Protein AF-A0A1D2M861-F1 (afdb_monomer_lite)

Foldseek 3Di:
DDPVVVVVVVVVVVVVVLVVLVVLLVVLLVLLVVLLVLLVVLVVVVVVLVVVLVVLLVLLVVLLVLLVVVPPPVLSVVLVVLLVVLVVVVVVLVVVVVVLVVVCCVVCVVLVCCSVPVDDDPVRSSPDDPVVSVVSSVSSVVSNVSSVVSNVVSVVSVVVCVVSVVVSVVSSVVSSVSSNVSSVPCPPD

Structure (mmCIF, N/CA/C/O backbone):
data_AF-A0A1D2M861-F1
#
_entry.id   AF-A0A1D2M861-F1
#
loop_
_atom_site.group_PDB
_atom_site.id
_atom_site.type_symbol
_atom_site.label_atom_id
_atom_site.label_alt_id
_atom_site.label_comp_id
_atom_site.label_asym_id
_atom_site.label_entity_id
_atom_site.label_seq_id
_atom_site.pdbx_PDB_ins_code
_atom_site.Cartn_x
_atom_site.Cartn_y
_atom_site.Cartn_z
_atom_site.occupancy
_atom_site.B_iso_or_equiv
_atom_site.auth_seq_id
_atom_site.auth_comp_id
_atom_site.auth_asym_id
_atom_site.auth_atom_id
_atom_site.pdbx_PDB_model_num
ATOM 1 N N . MET A 1 1 ? 23.121 -1.897 -56.384 1.00 58.88 1 MET A N 1
ATOM 2 C CA . MET A 1 1 ? 22.798 -0.968 -55.279 1.00 58.88 1 MET A CA 1
ATOM 3 C C . MET A 1 1 ? 23.933 0.024 -55.153 1.00 58.88 1 MET A C 1
ATOM 5 O O . MET A 1 1 ? 25.079 -0.407 -55.183 1.00 58.88 1 MET A O 1
ATOM 9 N N . SER A 1 2 ? 23.638 1.325 -55.116 1.00 77.75 2 SER A N 1
ATOM 10 C CA . SER A 1 2 ? 24.676 2.348 -54.959 1.00 77.75 2 SER A CA 1
ATOM 11 C C . SER A 1 2 ? 25.024 2.532 -53.476 1.00 77.75 2 SER A C 1
ATOM 13 O O . SER A 1 2 ? 24.170 2.338 -52.612 1.00 77.75 2 SER A O 1
ATOM 15 N N . CYS A 1 3 ? 26.246 2.977 -53.161 1.00 75.06 3 CYS A N 1
ATOM 16 C CA . CYS A 1 3 ? 26.665 3.283 -51.784 1.00 75.06 3 CYS A CA 1
ATOM 17 C C . CYS A 1 3 ? 25.732 4.285 -51.068 1.00 75.06 3 CYS A C 1
ATOM 19 O O . CYS A 1 3 ? 25.687 4.327 -49.839 1.00 75.06 3 CYS A O 1
ATOM 21 N N . ARG A 1 4 ? 24.982 5.093 -51.832 1.00 75.19 4 ARG A N 1
ATOM 22 C CA . ARG A 1 4 ? 23.991 6.047 -51.322 1.00 75.19 4 ARG A CA 1
ATOM 23 C C . ARG A 1 4 ? 22.727 5.348 -50.819 1.00 75.19 4 ARG A C 1
ATOM 25 O O . ARG A 1 4 ? 22.226 5.717 -49.761 1.00 75.19 4 ARG A O 1
ATOM 32 N N . ASP A 1 5 ? 22.248 4.330 -51.530 1.00 79.31 5 ASP A N 1
ATOM 33 C CA . ASP A 1 5 ? 21.052 3.570 -51.143 1.00 79.31 5 ASP A CA 1
ATOM 34 C C . ASP A 1 5 ? 21.313 2.758 -49.866 1.00 79.31 5 ASP A C 1
ATO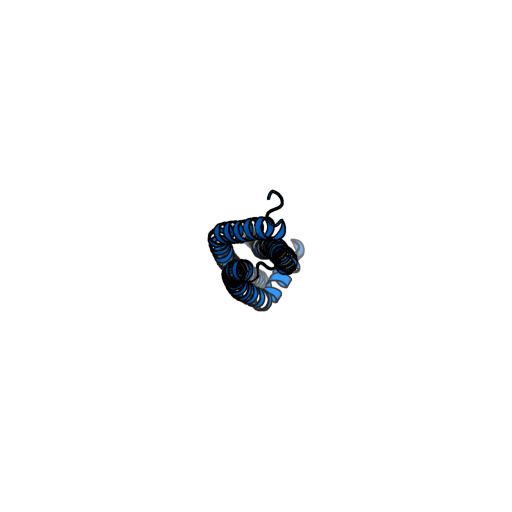M 36 O O . ASP A 1 5 ? 20.488 2.744 -48.950 1.00 79.31 5 ASP A O 1
ATOM 40 N N . ASP A 1 6 ? 22.514 2.184 -49.748 1.00 78.38 6 ASP A N 1
ATOM 41 C CA . ASP A 1 6 ? 22.953 1.459 -48.550 1.00 78.38 6 ASP A CA 1
ATOM 42 C C . ASP A 1 6 ? 23.092 2.381 -47.330 1.00 78.38 6 ASP A C 1
ATOM 44 O O . ASP A 1 6 ? 22.736 2.004 -46.209 1.00 78.38 6 ASP A O 1
ATOM 48 N N . ALA A 1 7 ? 23.578 3.610 -47.528 1.00 71.75 7 ALA A N 1
ATOM 49 C CA . ALA A 1 7 ? 23.683 4.604 -46.463 1.00 71.75 7 ALA A CA 1
ATOM 50 C C . ALA A 1 7 ? 22.300 5.050 -45.957 1.00 71.75 7 ALA A C 1
ATOM 52 O O . ALA A 1 7 ? 22.081 5.124 -44.745 1.00 71.75 7 ALA A O 1
ATOM 53 N N . VAL A 1 8 ? 21.348 5.282 -46.868 1.00 79.19 8 VAL A N 1
ATOM 54 C CA . VAL A 1 8 ? 19.961 5.643 -46.530 1.00 79.19 8 VAL A CA 1
ATOM 55 C C . VAL A 1 8 ? 19.249 4.493 -45.812 1.00 79.19 8 VAL A C 1
ATOM 57 O O . VAL A 1 8 ? 18.574 4.718 -44.806 1.00 79.19 8 VAL A O 1
ATOM 60 N N . ALA A 1 9 ? 19.434 3.250 -46.263 1.00 82.38 9 ALA A N 1
ATOM 61 C CA . ALA A 1 9 ? 18.853 2.078 -45.611 1.00 82.38 9 ALA A CA 1
ATOM 62 C C . ALA A 1 9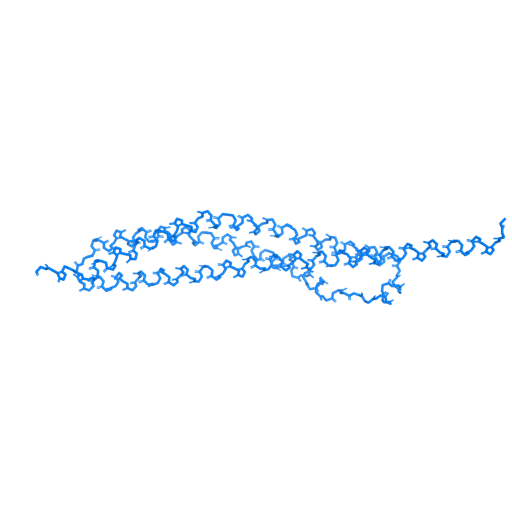 ? 19.369 1.899 -44.171 1.00 82.38 9 ALA A C 1
ATOM 64 O O . ALA A 1 9 ? 18.578 1.694 -43.246 1.00 82.38 9 ALA A O 1
ATOM 65 N N . ARG A 1 10 ? 20.684 2.049 -43.954 1.00 79.31 10 ARG A N 1
ATOM 66 C CA . ARG A 1 10 ? 21.296 1.980 -42.613 1.00 79.31 10 ARG A CA 1
ATOM 67 C C . ARG A 1 10 ? 20.820 3.106 -41.700 1.00 79.31 10 ARG A C 1
ATOM 69 O O . ARG A 1 10 ? 20.531 2.852 -40.532 1.00 79.31 10 ARG A O 1
ATOM 76 N N . TRP A 1 11 ? 20.705 4.326 -42.226 1.00 82.31 11 TRP A N 1
ATOM 77 C CA . TRP A 1 11 ? 20.160 5.464 -41.487 1.00 82.31 11 TRP A CA 1
ATOM 78 C C . TRP A 1 11 ? 18.726 5.194 -41.023 1.00 82.31 11 TRP A C 1
ATOM 80 O O . TRP A 1 11 ? 18.433 5.271 -39.832 1.00 82.31 11 TRP A O 1
ATOM 90 N N . ASN A 1 12 ? 17.857 4.773 -41.944 1.00 82.25 12 ASN A N 1
ATOM 91 C CA . ASN A 1 12 ? 16.457 4.475 -41.648 1.00 82.25 12 ASN A CA 1
ATOM 92 C C . ASN A 1 12 ? 16.295 3.326 -40.644 1.00 82.25 12 ASN A C 1
ATOM 94 O O . ASN A 1 12 ? 15.391 3.363 -39.811 1.00 82.25 12 ASN A O 1
ATOM 98 N N . SER A 1 13 ? 17.159 2.309 -40.705 1.00 86.81 13 SER A N 1
ATOM 99 C CA . SER A 1 13 ? 17.169 1.218 -39.724 1.00 86.81 13 SER A CA 1
ATOM 100 C C . SER A 1 13 ? 17.567 1.710 -38.330 1.00 86.81 13 SER A C 1
ATOM 102 O O . SER A 1 13 ? 16.956 1.311 -37.341 1.00 86.81 13 SER A O 1
ATOM 104 N N . ARG A 1 14 ? 18.574 2.586 -38.243 1.00 84.25 14 ARG A N 1
ATOM 105 C CA . ARG A 1 14 ? 19.041 3.155 -36.973 1.00 84.25 14 ARG A CA 1
ATOM 106 C C . ARG A 1 14 ? 18.000 4.082 -36.349 1.00 84.25 14 ARG A C 1
ATOM 108 O O . ARG A 1 14 ? 17.751 3.976 -35.154 1.00 84.25 14 ARG A O 1
ATOM 115 N N . GLU A 1 15 ? 17.382 4.955 -37.140 1.00 86.56 15 GLU A N 1
ATOM 116 C CA . GLU A 1 15 ? 16.304 5.843 -36.681 1.00 86.56 15 GLU A CA 1
ATOM 117 C C . GLU A 1 15 ? 15.119 5.049 -36.121 1.00 86.56 15 GLU A C 1
ATOM 119 O O . GLU A 1 15 ? 14.639 5.349 -35.030 1.00 86.56 15 GLU A O 1
ATOM 124 N N . ARG A 1 16 ? 14.696 3.975 -36.806 1.00 88.50 16 ARG A N 1
ATOM 125 C CA . ARG A 1 16 ? 13.639 3.087 -36.291 1.00 88.50 16 ARG A CA 1
ATOM 126 C C . ARG A 1 16 ? 14.012 2.464 -34.954 1.00 88.50 16 ARG A C 1
ATOM 128 O O . ARG A 1 16 ? 13.218 2.533 -34.025 1.00 88.50 16 ARG A O 1
ATOM 135 N N . GLN A 1 17 ? 15.230 1.935 -34.832 1.00 88.38 17 GLN A N 1
ATOM 136 C CA . GLN A 1 17 ? 15.696 1.363 -33.571 1.00 88.38 17 GLN A CA 1
ATOM 137 C C . GLN A 1 17 ? 15.662 2.393 -32.431 1.00 88.38 17 GLN A C 1
ATOM 139 O O . GLN A 1 17 ? 15.220 2.073 -31.331 1.00 88.38 17 GLN A O 1
ATOM 144 N N . VAL A 1 18 ? 16.095 3.632 -32.682 1.00 89.69 18 VAL A N 1
ATOM 145 C CA . VAL A 1 18 ? 16.042 4.706 -31.677 1.00 89.69 18 VAL A CA 1
ATOM 146 C C . VAL A 1 18 ? 14.598 5.007 -31.278 1.00 89.69 18 VAL A C 1
ATOM 148 O O . VAL A 1 18 ? 14.308 5.118 -30.091 1.00 89.69 18 VAL A O 1
ATOM 151 N N . ILE A 1 19 ? 13.685 5.105 -32.245 1.00 91.44 19 ILE A N 1
ATOM 152 C CA . ILE A 1 19 ? 12.260 5.340 -31.978 1.00 91.44 19 ILE A CA 1
ATOM 153 C C . ILE A 1 19 ? 11.666 4.210 -31.129 1.00 91.44 19 ILE A C 1
ATOM 155 O O . ILE A 1 19 ? 10.933 4.486 -30.180 1.00 91.44 19 ILE A O 1
ATOM 159 N N . ASP A 1 20 ? 11.985 2.956 -31.436 1.00 92.44 20 ASP A N 1
ATOM 160 C CA . ASP A 1 20 ? 11.461 1.804 -30.701 1.00 92.44 20 ASP A CA 1
ATOM 161 C C . ASP A 1 20 ? 12.032 1.724 -29.276 1.00 92.44 20 ASP A C 1
ATOM 163 O O . ASP A 1 20 ? 11.285 1.476 -28.329 1.00 92.44 20 ASP A O 1
ATOM 167 N N . GLU A 1 21 ? 13.320 2.036 -29.088 1.00 92.81 21 GLU A N 1
ATOM 168 C CA . GLU A 1 21 ? 13.931 2.173 -27.757 1.00 92.81 21 GLU A CA 1
ATOM 169 C C . GLU A 1 21 ? 13.230 3.261 -26.925 1.00 92.81 21 GLU A C 1
ATOM 171 O O . GLU A 1 21 ? 12.957 3.054 -25.744 1.00 92.81 21 GLU A O 1
ATOM 176 N N . ILE A 1 22 ? 12.901 4.403 -27.535 1.00 92.88 22 ILE A N 1
ATOM 177 C CA . ILE A 1 22 ? 12.203 5.515 -26.872 1.00 92.88 22 ILE A CA 1
ATOM 178 C C . ILE A 1 22 ? 10.781 5.126 -26.473 1.00 92.88 22 ILE A C 1
ATOM 180 O O . ILE A 1 22 ? 10.379 5.360 -25.333 1.00 92.88 22 ILE A O 1
ATOM 184 N N . LYS A 1 23 ? 10.030 4.492 -27.381 1.00 94.06 23 LYS A N 1
ATOM 185 C CA . LYS A 1 23 ? 8.681 3.993 -27.080 1.00 94.06 23 LYS A CA 1
ATOM 186 C C . LYS A 1 23 ? 8.698 3.029 -25.901 1.00 94.06 23 LYS A C 1
ATOM 188 O O . LYS A 1 23 ? 7.840 3.124 -25.030 1.00 94.06 23 LYS A O 1
ATOM 193 N N . LEU A 1 24 ? 9.680 2.129 -25.862 1.00 94.81 24 LEU A N 1
ATOM 194 C CA . LEU A 1 24 ? 9.822 1.181 -24.765 1.00 94.81 24 LEU A CA 1
ATOM 195 C C . LEU A 1 24 ? 10.146 1.888 -23.442 1.00 94.81 24 LEU A C 1
ATOM 197 O O . LEU A 1 24 ? 9.571 1.531 -22.420 1.00 94.81 24 LEU A O 1
ATOM 201 N N . ILE A 1 25 ? 11.016 2.906 -23.450 1.00 93.81 25 ILE A N 1
ATOM 202 C CA . ILE A 1 25 ? 11.319 3.709 -22.252 1.00 93.81 25 ILE A CA 1
ATOM 203 C C . ILE A 1 25 ? 10.041 4.323 -21.684 1.00 93.81 25 ILE A C 1
ATOM 205 O O . ILE A 1 25 ? 9.753 4.132 -20.505 1.00 93.81 25 ILE A O 1
ATOM 209 N N . TRP A 1 26 ? 9.256 5.003 -22.520 1.00 94.06 26 TRP A N 1
ATOM 210 C CA . TRP A 1 26 ? 8.015 5.631 -22.071 1.00 94.06 26 TRP A CA 1
ATOM 211 C C . TRP A 1 26 ? 6.963 4.617 -21.624 1.00 94.06 26 TRP A C 1
ATOM 213 O O . TRP A 1 26 ? 6.283 4.854 -20.630 1.00 94.06 26 TRP A O 1
ATOM 223 N N . ALA A 1 27 ? 6.838 3.476 -22.306 1.00 94.69 27 ALA A N 1
ATOM 224 C CA . ALA A 1 27 ? 5.924 2.418 -21.879 1.00 94.69 27 ALA A CA 1
ATOM 225 C C . ALA A 1 27 ? 6.274 1.910 -20.469 1.00 94.69 27 ALA A C 1
ATOM 227 O O . ALA A 1 27 ? 5.401 1.838 -19.606 1.00 94.69 27 ALA A O 1
ATOM 228 N N . MET A 1 28 ? 7.558 1.644 -20.214 1.00 94.62 28 MET A N 1
ATOM 229 C CA . MET A 1 28 ? 8.043 1.184 -18.910 1.00 94.62 28 MET A CA 1
ATOM 230 C C . MET A 1 28 ? 7.905 2.256 -17.819 1.00 94.62 28 MET A C 1
ATOM 232 O O . MET A 1 28 ? 7.622 1.937 -16.667 1.00 94.62 28 MET A O 1
ATOM 236 N N . GLU A 1 29 ? 8.097 3.531 -18.165 1.00 92.75 29 GLU A N 1
ATOM 237 C CA . GLU A 1 29 ? 7.862 4.663 -17.264 1.00 92.75 29 GLU A CA 1
ATOM 238 C C . GLU A 1 29 ? 6.391 4.753 -16.841 1.00 92.75 29 GLU A C 1
ATOM 240 O O . GLU A 1 29 ? 6.093 4.823 -15.646 1.00 92.75 29 GLU A O 1
ATOM 245 N N . ILE A 1 30 ? 5.474 4.701 -17.812 1.00 93.00 30 ILE A N 1
ATOM 246 C CA . ILE A 1 30 ? 4.027 4.721 -17.570 1.00 93.00 30 ILE A CA 1
ATOM 247 C C . ILE A 1 30 ? 3.618 3.531 -16.701 1.00 93.00 30 ILE A C 1
ATOM 249 O O . ILE A 1 30 ? 2.866 3.700 -15.740 1.00 93.00 30 ILE A O 1
ATOM 253 N N . GLU A 1 31 ? 4.127 2.337 -17.005 1.00 94.50 31 GLU A N 1
ATOM 254 C CA . GLU A 1 31 ? 3.850 1.133 -16.227 1.00 94.50 31 GLU A CA 1
ATOM 255 C C . GLU A 1 31 ? 4.344 1.269 -14.781 1.00 94.50 31 GLU A C 1
ATOM 257 O O . GLU A 1 31 ? 3.571 1.056 -13.845 1.00 94.50 31 GLU A O 1
ATOM 262 N N . ALA A 1 32 ? 5.588 1.715 -14.577 1.00 93.25 32 ALA A N 1
ATOM 263 C CA . ALA A 1 32 ? 6.143 1.937 -13.245 1.00 93.25 32 ALA A CA 1
ATOM 264 C C . ALA A 1 32 ? 5.304 2.934 -12.428 1.00 93.25 32 ALA A C 1
ATOM 266 O O . ALA A 1 32 ? 4.998 2.675 -11.263 1.00 93.25 32 ALA A O 1
ATOM 267 N N . LEU A 1 33 ? 4.901 4.058 -13.029 1.00 90.94 33 LEU A N 1
ATOM 268 C CA . LEU A 1 33 ? 4.060 5.057 -12.365 1.00 90.94 33 LEU A CA 1
ATOM 269 C C . LEU A 1 33 ? 2.664 4.515 -12.040 1.00 90.94 33 LEU A C 1
ATOM 271 O O . LEU A 1 33 ? 2.163 4.743 -10.939 1.00 90.94 33 LEU A O 1
ATOM 275 N N . SER A 1 34 ? 2.051 3.773 -12.963 1.00 92.38 34 SER A N 1
ATOM 276 C CA . SER A 1 34 ? 0.740 3.150 -12.761 1.00 92.38 34 SER A CA 1
ATOM 277 C C . SER A 1 34 ? 0.757 2.184 -11.572 1.00 92.38 34 SER A C 1
ATOM 279 O O . SER A 1 34 ? -0.077 2.290 -10.666 1.00 92.38 34 SER A O 1
ATOM 281 N N . ILE A 1 35 ? 1.758 1.298 -11.516 1.00 92.69 35 ILE A N 1
ATOM 282 C CA . ILE A 1 35 ? 1.910 0.347 -10.410 1.00 92.69 35 ILE A CA 1
ATOM 283 C C . ILE A 1 35 ? 2.169 1.099 -9.103 1.00 92.69 35 ILE A C 1
ATOM 285 O O . ILE A 1 35 ? 1.513 0.814 -8.103 1.00 92.69 35 ILE A O 1
ATOM 289 N N . LEU A 1 36 ? 3.059 2.099 -9.108 1.00 89.06 36 LEU A N 1
ATOM 290 C CA . LEU A 1 36 ? 3.359 2.901 -7.922 1.00 89.06 36 LEU A CA 1
ATOM 291 C C . LEU A 1 36 ? 2.104 3.571 -7.341 1.00 89.06 36 LEU A C 1
ATOM 293 O O . LEU A 1 36 ? 1.893 3.539 -6.130 1.00 89.06 36 LEU A O 1
ATOM 297 N N . VAL A 1 37 ? 1.246 4.146 -8.188 1.00 87.38 37 VAL A N 1
ATOM 298 C CA . VAL A 1 37 ? -0.027 4.736 -7.744 1.00 87.38 37 VAL A CA 1
ATOM 299 C C . VAL A 1 37 ? -0.925 3.683 -7.094 1.00 87.38 37 VAL A C 1
ATOM 301 O O . VAL A 1 37 ? -1.534 3.964 -6.059 1.00 87.38 37 VAL A O 1
ATOM 304 N N . GLY A 1 38 ? -0.998 2.477 -7.664 1.00 86.69 38 GLY A N 1
ATOM 305 C CA . GLY A 1 38 ? -1.734 1.357 -7.073 1.00 86.69 38 GLY A CA 1
ATOM 306 C C . GLY A 1 38 ? -1.198 0.980 -5.691 1.00 86.69 38 GLY A C 1
ATOM 307 O O . GLY A 1 38 ? -1.954 0.935 -4.723 1.00 86.69 38 GLY A O 1
ATOM 308 N N . VAL A 1 39 ? 0.121 0.817 -5.587 1.00 87.56 39 VAL A N 1
ATOM 309 C CA . VAL A 1 39 ? 0.828 0.482 -4.345 1.00 87.56 39 VAL A CA 1
ATOM 310 C C . VAL A 1 39 ? 0.585 1.515 -3.247 1.00 87.56 39 VAL A C 1
ATOM 312 O O . VAL A 1 39 ? 0.331 1.141 -2.109 1.00 87.56 39 VAL A O 1
ATOM 315 N N . LEU A 1 40 ? 0.628 2.811 -3.565 1.00 83.38 40 LEU A N 1
ATOM 316 C CA . LEU A 1 40 ? 0.426 3.881 -2.580 1.00 83.38 40 LEU A CA 1
ATOM 317 C C . LEU A 1 40 ? -1.045 4.064 -2.177 1.00 83.38 40 LEU A C 1
ATOM 319 O O . LEU A 1 40 ? -1.329 4.588 -1.097 1.00 83.38 40 LEU A O 1
ATOM 323 N N . ARG A 1 41 ? -1.994 3.639 -3.019 1.00 86.38 41 ARG A N 1
ATOM 324 C CA . ARG A 1 41 ? -3.427 3.739 -2.719 1.00 86.38 41 ARG A CA 1
ATOM 325 C C . ARG A 1 41 ? -3.836 2.790 -1.594 1.00 86.38 41 ARG A C 1
ATOM 327 O O . ARG A 1 41 ? -4.608 3.200 -0.732 1.00 86.38 41 ARG A O 1
ATOM 334 N N . THR A 1 42 ? -3.302 1.570 -1.571 1.00 86.12 42 THR A N 1
ATOM 335 C CA . THR A 1 42 ? -3.690 0.549 -0.585 1.00 86.12 42 THR A CA 1
ATOM 336 C C . THR A 1 42 ? -3.428 0.976 0.868 1.00 86.12 42 THR A C 1
ATOM 338 O O . THR A 1 42 ? -4.380 0.973 1.652 1.00 86.12 42 THR A O 1
ATOM 341 N N . PRO A 1 43 ? -2.222 1.449 1.249 1.00 82.06 43 PRO A N 1
ATOM 342 C CA . PRO A 1 43 ? -1.975 1.968 2.593 1.00 82.06 43 PRO A CA 1
ATOM 343 C C . PRO A 1 43 ? -2.878 3.124 2.988 1.00 82.06 43 PRO A C 1
ATOM 345 O O . PRO A 1 43 ? -3.301 3.200 4.140 1.00 82.06 43 PRO A O 1
ATOM 348 N N . LYS A 1 44 ? -3.209 4.010 2.043 1.00 84.19 44 LYS A N 1
ATOM 349 C CA . LYS A 1 44 ? -4.124 5.120 2.310 1.00 84.19 44 LYS A CA 1
ATOM 350 C C . LYS A 1 44 ? -5.528 4.615 2.653 1.00 84.19 44 LYS A C 1
ATOM 352 O O . LYS A 1 44 ? -6.114 5.099 3.616 1.00 84.19 44 LYS A O 1
ATOM 357 N N . THR A 1 45 ? -6.056 3.661 1.886 1.00 87.62 45 THR A N 1
ATOM 358 C CA . THR A 1 45 ? -7.374 3.069 2.154 1.00 87.62 45 THR A CA 1
ATOM 359 C C . THR A 1 45 ? -7.394 2.369 3.509 1.00 87.62 45 THR A C 1
ATOM 361 O O . THR A 1 45 ? -8.255 2.674 4.328 1.00 87.62 45 THR A O 1
ATOM 364 N N . MET A 1 46 ? -6.406 1.515 3.792 1.00 86.69 46 MET A N 1
ATOM 365 C CA . MET A 1 46 ? -6.341 0.796 5.070 1.00 86.69 46 MET A CA 1
ATOM 366 C C . MET A 1 46 ? -6.208 1.728 6.271 1.00 86.69 46 MET A C 1
ATOM 368 O O . MET A 1 46 ? -6.835 1.500 7.301 1.00 86.69 46 MET A O 1
ATOM 372 N N . LEU A 1 47 ? -5.431 2.809 6.148 1.00 84.88 47 LEU A N 1
ATOM 373 C CA . LEU A 1 47 ? -5.299 3.792 7.220 1.00 84.88 47 LEU A CA 1
ATOM 374 C C . LEU A 1 47 ? -6.654 4.403 7.601 1.00 84.88 47 LEU A C 1
ATOM 376 O O . LEU A 1 47 ? -6.930 4.559 8.789 1.00 84.88 47 LEU A O 1
ATOM 380 N N . ASN A 1 48 ? -7.503 4.719 6.619 1.00 87.88 48 ASN A N 1
ATOM 381 C CA . ASN A 1 48 ? -8.843 5.240 6.887 1.00 87.88 48 ASN A CA 1
ATOM 382 C C . ASN A 1 48 ? -9.702 4.216 7.638 1.00 87.88 48 ASN A C 1
ATOM 384 O O . ASN A 1 48 ? -10.336 4.559 8.631 1.00 87.88 48 ASN A O 1
ATOM 388 N N . GLU A 1 49 ? -9.665 2.951 7.225 1.00 89.75 49 GLU A N 1
ATOM 389 C CA . GLU A 1 49 ? -10.440 1.887 7.873 1.00 89.75 49 GLU A CA 1
ATOM 390 C C . GLU A 1 49 ? -9.964 1.613 9.308 1.00 89.75 49 GLU A C 1
ATOM 392 O O . GLU A 1 49 ? -10.776 1.395 10.208 1.00 89.75 49 GLU A O 1
ATOM 397 N N . PHE A 1 50 ? -8.656 1.697 9.568 1.00 87.88 50 PHE A N 1
ATOM 398 C CA . PHE A 1 50 ? -8.130 1.612 10.931 1.00 87.88 50 PHE A CA 1
ATOM 399 C C . PHE A 1 50 ? -8.566 2.787 11.805 1.00 87.88 50 PHE A C 1
ATOM 401 O O . PHE A 1 50 ? -8.809 2.600 12.999 1.00 87.88 50 PHE A O 1
ATOM 408 N N . LEU A 1 51 ? -8.655 3.994 11.238 1.00 87.69 51 LEU A N 1
ATOM 409 C CA . LEU A 1 51 ? -9.146 5.168 11.957 1.00 87.69 51 LEU A CA 1
ATOM 410 C C . LEU A 1 51 ? -10.630 5.023 12.309 1.00 87.69 51 LEU A C 1
ATOM 412 O O . LEU A 1 51 ? -10.996 5.293 13.452 1.00 87.69 51 LEU A O 1
ATOM 416 N N . GLU A 1 52 ? -11.457 4.541 11.380 1.00 89.69 52 GLU A N 1
ATOM 417 C CA . GLU A 1 52 ? -12.873 4.246 11.637 1.00 89.69 52 GLU A CA 1
ATOM 418 C C . GLU A 1 52 ? -13.034 3.211 12.754 1.00 89.69 52 GLU A C 1
ATOM 420 O O . GLU A 1 52 ? -13.788 3.418 13.706 1.00 89.69 52 GLU A O 1
ATOM 425 N N . LEU A 1 53 ? -12.279 2.112 12.697 1.00 89.00 53 LEU A N 1
ATOM 426 C CA . LEU A 1 53 ? -12.327 1.090 13.738 1.00 89.00 53 LEU A CA 1
ATOM 427 C C . LEU A 1 53 ? -11.861 1.633 15.096 1.00 89.00 53 LEU A C 1
ATOM 429 O O . LEU A 1 53 ? -12.477 1.347 16.121 1.00 89.00 53 LEU A O 1
ATOM 433 N N . LYS A 1 54 ? -10.807 2.456 15.113 1.00 89.00 54 LYS A N 1
ATOM 434 C CA . LYS A 1 54 ? -10.331 3.118 16.334 1.00 89.00 54 LYS A CA 1
ATOM 435 C C . LYS A 1 54 ? -11.417 3.997 16.958 1.00 89.00 54 LYS A C 1
ATOM 437 O O . LYS A 1 54 ? -11.544 4.008 18.178 1.00 89.00 54 LYS A O 1
ATOM 442 N N . GLN A 1 55 ? -12.203 4.706 16.148 1.00 91.19 55 GLN A N 1
ATOM 443 C CA . GLN A 1 55 ? -13.332 5.502 16.638 1.00 91.19 55 GLN A CA 1
ATOM 444 C C . GLN A 1 55 ? -14.423 4.623 17.258 1.00 91.19 55 GLN A C 1
ATOM 446 O O . GLN A 1 55 ? -14.923 4.956 18.329 1.00 91.19 55 GLN A O 1
ATOM 451 N N . LYS A 1 56 ? -14.758 3.483 16.636 1.00 91.44 56 LYS A N 1
ATOM 452 C CA . LYS A 1 56 ? -15.743 2.539 17.193 1.00 91.44 56 LYS A CA 1
ATOM 453 C C . LYS A 1 56 ? -15.290 1.960 18.536 1.00 91.44 56 LYS A C 1
ATOM 455 O O . LYS A 1 56 ? -16.083 1.920 19.468 1.00 91.44 56 LYS A O 1
ATOM 460 N N . VAL A 1 57 ? -14.021 1.558 18.648 1.00 89.38 57 VAL A N 1
ATOM 461 C CA . VAL A 1 57 ? -13.444 1.047 19.906 1.00 89.38 57 VAL A CA 1
ATOM 462 C C . VAL A 1 57 ? -13.476 2.123 20.993 1.00 89.38 57 VAL A C 1
ATOM 464 O O . VAL A 1 57 ? -13.970 1.861 22.082 1.00 89.38 57 VAL A O 1
ATOM 467 N N . ALA A 1 58 ? -13.057 3.353 20.680 1.00 89.75 58 ALA A N 1
ATOM 468 C CA . ALA A 1 58 ? -13.112 4.459 21.637 1.00 89.75 58 ALA A CA 1
ATOM 469 C C . ALA A 1 58 ? -14.547 4.762 22.106 1.00 89.75 58 ALA A C 1
ATOM 471 O O . ALA A 1 58 ? -14.764 5.133 23.256 1.00 89.75 58 ALA A O 1
ATOM 472 N N . PHE A 1 59 ? -15.542 4.587 21.232 1.00 92.12 59 PHE A N 1
ATOM 473 C CA . PHE A 1 59 ? -16.943 4.722 21.619 1.00 92.12 59 PHE A CA 1
ATOM 474 C C . PHE A 1 59 ? -17.397 3.606 22.572 1.00 92.12 59 PHE A C 1
ATOM 476 O O . PHE A 1 59 ? -18.125 3.888 23.522 1.00 92.12 59 PHE A O 1
ATOM 483 N N . CYS A 1 60 ? -16.940 2.363 22.377 1.00 91.00 60 CYS A N 1
ATOM 484 C CA . CYS A 1 60 ? -17.162 1.294 23.353 1.00 91.00 60 CYS A CA 1
ATOM 485 C C . CYS A 1 60 ? -16.552 1.643 24.718 1.00 91.00 60 CYS A C 1
ATOM 487 O O . CYS A 1 60 ? -17.231 1.479 25.725 1.00 91.00 60 CYS A O 1
ATOM 489 N N . ASP A 1 61 ? -15.337 2.196 24.764 1.00 89.56 61 ASP A N 1
ATOM 490 C CA . ASP A 1 61 ? -14.715 2.628 26.026 1.00 89.56 61 ASP A CA 1
ATOM 491 C C . ASP A 1 61 ? -15.560 3.699 26.740 1.00 89.56 61 ASP A C 1
ATOM 493 O O . ASP A 1 61 ? -15.721 3.670 27.962 1.00 89.56 61 ASP A O 1
ATOM 497 N N . CYS A 1 62 ? -16.159 4.631 25.984 1.00 90.06 62 CYS A N 1
ATOM 498 C CA . CYS A 1 62 ? -17.098 5.608 26.538 1.00 90.06 62 CYS A CA 1
ATOM 499 C C . CYS A 1 62 ? -18.348 4.942 27.132 1.00 90.06 62 CYS A C 1
ATOM 501 O O . CYS A 1 62 ? -18.752 5.305 28.236 1.00 90.06 62 CYS A O 1
ATOM 503 N N . LEU A 1 63 ? -18.945 3.971 26.433 1.00 89.62 63 LEU A N 1
ATOM 504 C CA . LEU A 1 63 ? -20.113 3.243 26.936 1.00 89.62 63 LEU A CA 1
ATOM 505 C C . LEU A 1 63 ? -19.782 2.408 28.176 1.00 89.62 63 LEU A C 1
ATOM 507 O O . LEU A 1 63 ? -20.559 2.411 29.125 1.00 89.62 63 LEU A O 1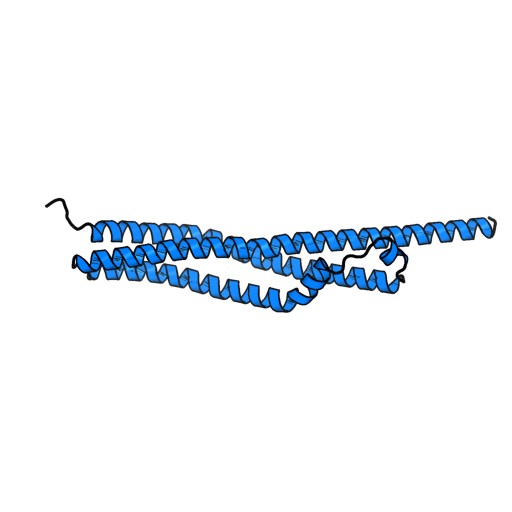
ATOM 511 N N . ALA A 1 64 ? -18.630 1.735 28.192 1.00 87.69 64 ALA A N 1
ATOM 512 C CA . ALA A 1 64 ? -18.159 0.972 29.345 1.00 87.69 64 ALA A CA 1
ATOM 513 C C . ALA A 1 64 ? -17.996 1.864 30.579 1.00 87.69 64 ALA A C 1
ATOM 515 O O . ALA A 1 64 ? -18.422 1.493 31.669 1.00 87.69 64 ALA A O 1
ATOM 516 N N . LYS A 1 65 ? -17.464 3.080 30.400 1.00 87.06 65 LYS A N 1
ATOM 517 C CA . LYS A 1 65 ? -17.371 4.063 31.481 1.00 87.06 65 LYS A CA 1
ATOM 518 C C . LYS A 1 65 ? -18.750 4.472 32.011 1.00 87.06 65 LYS A C 1
ATOM 520 O O . LYS A 1 65 ? -18.952 4.462 33.217 1.00 87.06 65 LYS A O 1
ATOM 525 N N . SER A 1 66 ? -19.702 4.777 31.127 1.00 84.75 66 SER A N 1
ATOM 526 C CA . SER A 1 66 ? -21.077 5.107 31.538 1.00 84.75 66 SER A CA 1
ATOM 527 C C . SER A 1 66 ? -21.804 3.939 32.210 1.00 84.75 66 SER A C 1
ATOM 529 O O . SER A 1 66 ? -22.619 4.159 33.097 1.00 84.75 66 SER A O 1
ATOM 531 N N . ALA A 1 67 ? -21.518 2.702 31.804 1.00 82.12 67 ALA A N 1
ATOM 532 C CA . ALA A 1 67 ? -22.062 1.501 32.427 1.00 82.12 67 ALA A CA 1
ATOM 533 C C . ALA A 1 67 ? -21.467 1.230 33.821 1.00 82.12 67 ALA A C 1
ATOM 535 O O . ALA A 1 67 ? -22.180 0.762 34.706 1.00 82.12 67 ALA A O 1
ATOM 536 N N . SER A 1 68 ? -20.182 1.536 34.028 1.00 83.75 68 SER A N 1
ATOM 537 C CA . SER A 1 68 ? -19.504 1.391 35.327 1.00 83.75 68 SER A CA 1
ATOM 538 C C . SER A 1 68 ? -20.129 2.320 36.372 1.00 83.75 68 SER A C 1
ATOM 540 O O . SER A 1 68 ? -20.430 1.892 37.485 1.00 83.75 68 SER A O 1
ATOM 542 N N . ASP A 1 69 ? -20.501 3.543 35.971 1.00 79.50 69 ASP A N 1
ATOM 543 C CA . ASP A 1 69 ? -21.262 4.472 36.822 1.00 79.50 69 ASP A CA 1
ATOM 544 C C . ASP A 1 69 ? -22.631 3.896 37.273 1.00 79.50 69 ASP A C 1
ATOM 546 O O . ASP A 1 69 ? -23.189 4.348 38.274 1.00 79.50 69 ASP A O 1
ATOM 550 N N . ALA A 1 70 ? -23.166 2.882 36.573 1.00 74.12 70 ALA A N 1
ATOM 551 C CA . ALA A 1 70 ? -24.412 2.180 36.900 1.00 74.12 70 ALA A CA 1
ATOM 552 C C . ALA A 1 70 ? -24.218 0.890 37.735 1.00 74.12 70 ALA A C 1
ATOM 554 O O . ALA A 1 70 ? -25.202 0.226 38.063 1.00 74.12 70 ALA A O 1
ATOM 555 N N . GLY A 1 71 ? -22.980 0.530 38.100 1.00 76.62 71 GLY A N 1
ATOM 556 C CA . GLY A 1 71 ? -22.678 -0.551 39.050 1.00 76.62 71 GLY A CA 1
ATOM 557 C C . GLY A 1 71 ? -22.677 -1.980 38.487 1.00 76.62 71 GLY A C 1
ATOM 558 O O . GLY A 1 71 ? -22.811 -2.927 39.260 1.00 76.62 71 GLY A O 1
ATOM 559 N N . LYS A 1 72 ? -22.525 -2.165 37.166 1.00 79.19 72 LYS A N 1
ATOM 560 C CA . LYS A 1 72 ? -22.523 -3.483 36.486 1.00 79.19 72 LYS A CA 1
ATOM 561 C C . LYS A 1 72 ? -21.115 -3.972 36.098 1.00 79.19 72 LYS A C 1
ATOM 563 O O . LYS A 1 72 ? -20.866 -4.363 34.959 1.00 79.19 72 LYS A O 1
ATOM 568 N N . GLU A 1 73 ? -20.177 -3.943 37.043 1.00 83.88 73 GLU A N 1
ATOM 569 C CA . GLU A 1 73 ? -18.738 -4.121 36.774 1.00 83.88 73 GLU A CA 1
ATOM 570 C C . GLU A 1 73 ? -18.353 -5.479 36.150 1.00 83.88 73 GLU A C 1
ATOM 572 O O . GLU A 1 73 ? -17.488 -5.525 35.275 1.00 83.88 73 GLU A O 1
ATOM 577 N N . GLU A 1 74 ? -18.989 -6.583 36.559 1.00 83.88 74 GLU A N 1
ATOM 578 C CA . GLU A 1 74 ? -18.673 -7.929 36.044 1.00 83.88 74 GLU A CA 1
ATOM 579 C C . GLU A 1 74 ? -19.063 -8.094 34.565 1.00 83.88 74 GLU A C 1
ATOM 581 O O . GLU A 1 74 ? -18.256 -8.556 33.755 1.00 83.88 74 GLU A O 1
ATOM 586 N N . GLU A 1 75 ? -20.262 -7.640 34.183 1.00 85.19 75 GLU A N 1
ATOM 587 C CA . GLU A 1 75 ? -20.743 -7.673 32.793 1.00 85.19 75 GLU A CA 1
ATOM 588 C C . GLU A 1 75 ? -19.848 -6.814 31.880 1.00 85.19 75 GLU A C 1
ATOM 590 O O . GLU A 1 75 ? -19.506 -7.203 30.759 1.00 85.19 75 GLU A O 1
ATOM 595 N N . ILE A 1 76 ? -19.393 -5.660 32.381 1.00 88.25 76 ILE A N 1
ATOM 596 C CA . ILE A 1 76 ? -18.482 -4.765 31.656 1.00 88.25 76 ILE A CA 1
ATOM 597 C C . ILE A 1 76 ? -17.121 -5.422 31.445 1.00 88.25 76 ILE A C 1
ATOM 599 O O . ILE A 1 76 ? -16.547 -5.284 30.360 1.00 88.25 76 ILE A O 1
ATOM 603 N N . GLN A 1 77 ? -16.591 -6.135 32.443 1.00 89.06 77 GLN A N 1
ATOM 604 C CA . GLN A 1 77 ? -15.307 -6.826 32.315 1.00 89.06 77 GLN A CA 1
ATOM 605 C C . GLN A 1 77 ? -15.346 -7.897 31.224 1.00 89.06 77 GLN A C 1
ATOM 607 O O . GLN A 1 77 ? -14.410 -7.981 30.425 1.00 89.06 77 GLN A O 1
ATOM 612 N N . GLU A 1 78 ? -16.434 -8.665 31.126 1.00 90.50 78 GLU A N 1
ATOM 613 C CA . GLU A 1 78 ? -16.585 -9.682 30.083 1.00 90.50 78 GLU A CA 1
ATOM 614 C C . GLU A 1 78 ? -16.641 -9.063 28.677 1.00 90.50 78 GLU A C 1
ATOM 616 O O . GLU A 1 78 ? -15.958 -9.525 27.753 1.00 90.50 78 GLU A O 1
ATOM 621 N N . VAL A 1 79 ? -17.420 -7.991 28.494 1.00 90.81 79 VAL A N 1
ATOM 622 C CA . VAL A 1 79 ? -17.492 -7.288 27.202 1.00 90.81 79 VAL A CA 1
ATOM 623 C C . VAL A 1 79 ? -16.148 -6.635 26.858 1.00 90.81 79 VAL A C 1
ATOM 625 O O . VAL A 1 79 ? -15.690 -6.716 25.716 1.00 90.81 79 VAL A O 1
ATOM 628 N N . SER A 1 80 ? -15.471 -6.049 27.846 1.00 88.75 80 SER A N 1
ATOM 629 C CA . SER A 1 80 ? -14.162 -5.409 27.670 1.00 88.75 80 SER A CA 1
ATOM 630 C C . SER A 1 80 ? -13.078 -6.417 27.287 1.00 88.75 80 SER A C 1
ATOM 632 O O . SER A 1 80 ? -12.257 -6.133 26.416 1.00 88.75 80 SER A O 1
ATOM 634 N N . ALA A 1 81 ? -13.093 -7.622 27.866 1.00 90.88 81 ALA A N 1
ATOM 635 C CA . ALA A 1 81 ? -12.165 -8.690 27.500 1.00 90.88 81 ALA A CA 1
ATOM 636 C C . ALA A 1 81 ? -12.346 -9.132 26.036 1.00 90.88 81 ALA A C 1
ATOM 638 O O . ALA A 1 81 ? -11.362 -9.279 25.306 1.00 90.88 81 ALA A O 1
ATOM 639 N N . ARG A 1 82 ? -13.599 -9.276 25.573 1.00 92.25 82 ARG A N 1
ATOM 640 C CA . ARG A 1 82 ? -13.906 -9.573 24.162 1.00 92.25 82 ARG A CA 1
ATOM 641 C C . ARG A 1 82 ? -13.461 -8.448 23.229 1.00 92.25 82 ARG A C 1
ATOM 643 O O . ARG A 1 82 ? -12.869 -8.718 22.185 1.00 92.25 82 ARG A O 1
ATOM 650 N N . LEU A 1 83 ? -13.695 -7.192 23.610 1.00 90.50 83 LEU A N 1
ATOM 651 C CA . LEU A 1 83 ? -13.234 -6.034 22.844 1.00 90.50 83 LEU A CA 1
ATOM 652 C C . LEU A 1 83 ? -11.700 -6.003 22.746 1.00 90.50 83 LEU A C 1
ATOM 654 O O . LEU A 1 83 ? -11.159 -5.741 21.670 1.00 90.50 83 LEU A O 1
ATOM 658 N N . GLN A 1 84 ? -10.999 -6.335 23.831 1.00 90.25 84 GLN A N 1
ATOM 659 C CA . GLN A 1 84 ? -9.540 -6.363 23.869 1.00 90.25 84 GLN A CA 1
ATOM 660 C C . GLN A 1 84 ? -8.948 -7.429 22.934 1.00 90.25 84 GLN A C 1
ATOM 662 O O . GLN A 1 84 ? -7.968 -7.145 22.244 1.00 90.25 84 GLN A O 1
ATOM 667 N N . ASP A 1 85 ? -9.546 -8.622 22.843 1.00 90.94 85 ASP A N 1
ATOM 668 C CA . ASP A 1 85 ? -9.120 -9.658 21.883 1.00 90.94 85 ASP A CA 1
ATOM 669 C C . ASP A 1 85 ? -9.200 -9.154 20.430 1.00 90.94 85 ASP A C 1
ATOM 671 O O . ASP A 1 85 ? -8.272 -9.323 19.632 1.00 90.94 85 ASP A O 1
ATOM 675 N N . VAL A 1 86 ? -10.280 -8.446 20.096 1.00 88.00 86 VAL A N 1
ATOM 676 C CA . VAL A 1 86 ? -10.475 -7.841 18.772 1.00 88.00 86 VAL A CA 1
ATOM 677 C C . VAL A 1 86 ? -9.438 -6.747 18.495 1.00 88.00 86 VAL A C 1
ATOM 679 O O . VAL A 1 86 ? -8.860 -6.695 17.403 1.00 88.00 86 VAL A O 1
ATOM 682 N N . VAL A 1 87 ? -9.161 -5.891 19.484 1.00 87.88 87 VAL A N 1
ATOM 683 C CA . VAL A 1 87 ? -8.144 -4.831 19.385 1.00 87.88 87 VAL A CA 1
ATOM 684 C C . VAL A 1 87 ? -6.755 -5.422 19.155 1.00 87.88 87 VAL A C 1
ATOM 686 O O . VAL A 1 87 ? -6.051 -4.958 18.255 1.00 87.88 87 VAL A O 1
ATOM 689 N N . LEU A 1 88 ? -6.392 -6.478 19.888 1.00 90.88 88 LEU A N 1
ATOM 690 C CA . LEU A 1 88 ? -5.103 -7.159 19.750 1.00 90.88 88 LEU A CA 1
ATOM 691 C C . LEU A 1 88 ? -4.917 -7.751 18.350 1.00 90.88 88 LEU A C 1
ATOM 693 O O . LEU A 1 88 ? -3.872 -7.541 17.731 1.00 90.88 88 LEU A O 1
ATOM 697 N N . LYS A 1 89 ? -5.935 -8.432 17.807 1.00 88.88 89 LYS A N 1
ATOM 698 C CA . LYS A 1 89 ? -5.893 -8.978 16.437 1.00 88.88 89 LYS A CA 1
ATOM 699 C C . LYS A 1 89 ? -5.633 -7.886 15.400 1.00 88.88 89 LYS A C 1
ATOM 701 O O . LYS A 1 89 ? -4.778 -8.045 14.527 1.00 88.88 89 LYS A O 1
ATOM 706 N N . LYS A 1 90 ? -6.324 -6.751 15.528 1.00 89.69 90 LYS A N 1
ATOM 707 C CA . LYS A 1 90 ? -6.119 -5.577 14.672 1.00 89.69 90 LYS A CA 1
ATOM 708 C C . LYS A 1 90 ? -4.715 -4.980 14.849 1.00 89.69 90 LYS A C 1
ATOM 710 O O . LYS A 1 90 ? -4.069 -4.659 13.855 1.00 89.69 90 LYS A O 1
ATOM 715 N N . ASP A 1 91 ? -4.213 -4.840 16.073 1.00 90.19 91 ASP A N 1
ATOM 716 C CA . ASP A 1 91 ? -2.888 -4.253 16.324 1.00 90.19 91 ASP A CA 1
ATOM 717 C C . ASP A 1 91 ? -1.753 -5.112 15.748 1.00 90.19 91 ASP A C 1
ATOM 719 O O . ASP A 1 91 ? -0.833 -4.577 15.123 1.00 90.19 91 ASP A O 1
ATOM 723 N N . VAL A 1 92 ? -1.846 -6.442 15.862 1.00 92.38 92 VAL A N 1
ATOM 724 C CA . VAL A 1 92 ? -0.892 -7.373 15.233 1.00 92.38 92 VAL A CA 1
ATOM 725 C C . VAL A 1 92 ? -0.857 -7.182 13.715 1.00 92.38 92 VAL A C 1
ATOM 727 O O . VAL A 1 92 ? 0.226 -7.106 13.123 1.00 92.38 92 VAL A O 1
ATOM 730 N N . PHE A 1 93 ? -2.027 -7.053 13.084 1.00 92.06 93 PHE A N 1
ATOM 731 C CA . PHE A 1 93 ? -2.124 -6.770 11.654 1.00 92.06 93 PHE A CA 1
ATOM 732 C C . PHE A 1 93 ? -1.463 -5.431 11.293 1.00 92.06 93 PHE A C 1
ATOM 734 O O . PHE A 1 93 ? -0.607 -5.379 10.408 1.00 92.06 93 PHE A O 1
ATOM 741 N N . ILE A 1 94 ? -1.783 -4.355 12.023 1.00 90.50 94 ILE A N 1
ATOM 742 C CA . ILE A 1 94 ? -1.223 -3.013 11.796 1.00 90.50 94 ILE A CA 1
ATOM 743 C C . ILE A 1 94 ? 0.305 -3.015 11.923 1.00 90.50 94 ILE A C 1
ATOM 745 O O . ILE A 1 94 ? 0.992 -2.383 11.116 1.00 90.50 94 ILE A O 1
ATOM 749 N N . ILE A 1 95 ? 0.873 -3.728 12.897 1.00 92.00 95 ILE A N 1
ATOM 750 C CA . ILE A 1 95 ? 2.330 -3.819 13.072 1.00 92.00 95 ILE A CA 1
ATOM 751 C C . ILE A 1 95 ? 2.984 -4.481 11.852 1.00 92.00 95 ILE A C 1
ATOM 753 O O . ILE A 1 95 ? 3.965 -3.955 11.314 1.00 92.00 95 ILE A O 1
ATOM 757 N N . ARG A 1 96 ? 2.433 -5.601 11.370 1.00 93.81 96 ARG A N 1
ATOM 758 C CA . ARG A 1 96 ? 2.931 -6.287 10.164 1.00 93.81 96 ARG A CA 1
ATOM 759 C C . ARG A 1 96 ? 2.813 -5.394 8.931 1.00 93.81 96 ARG A C 1
ATOM 761 O O . ARG A 1 96 ? 3.790 -5.227 8.198 1.00 93.81 96 ARG A O 1
ATOM 768 N N . PHE A 1 97 ? 1.656 -4.762 8.758 1.00 91.19 97 PHE A N 1
ATOM 769 C CA . PHE A 1 97 ? 1.376 -3.849 7.657 1.00 91.19 97 PHE A CA 1
ATOM 770 C C . PHE A 1 97 ? 2.349 -2.661 7.626 1.00 91.19 97 PHE A C 1
ATOM 772 O O . PHE A 1 97 ? 2.994 -2.381 6.615 1.00 91.19 97 PHE A O 1
ATOM 779 N N . THR A 1 98 ? 2.506 -1.970 8.756 1.00 89.38 98 THR A N 1
ATOM 780 C CA . THR A 1 98 ? 3.383 -0.794 8.866 1.00 89.38 98 THR A CA 1
ATOM 781 C C . THR A 1 98 ? 4.857 -1.153 8.708 1.00 89.38 98 THR A C 1
ATOM 783 O O . THR A 1 98 ? 5.622 -0.356 8.164 1.00 89.38 98 THR A O 1
ATOM 786 N N . THR A 1 99 ? 5.266 -2.355 9.122 1.00 91.25 99 THR A N 1
ATOM 787 C CA . THR A 1 99 ? 6.622 -2.871 8.890 1.00 91.25 99 THR A CA 1
ATOM 788 C C . THR A 1 99 ? 6.882 -3.082 7.399 1.00 91.25 99 THR A C 1
ATOM 790 O O . THR A 1 99 ? 7.896 -2.606 6.883 1.00 91.25 99 THR A O 1
ATOM 793 N N . ALA A 1 100 ? 5.950 -3.720 6.686 1.00 89.31 100 ALA A N 1
ATOM 794 C CA . ALA A 1 100 ? 6.043 -3.890 5.237 1.00 89.31 100 ALA A CA 1
ATOM 795 C C . ALA A 1 100 ? 6.065 -2.539 4.501 1.00 89.31 100 ALA A C 1
ATOM 797 O O . ALA A 1 100 ? 6.884 -2.333 3.605 1.00 89.31 100 ALA A O 1
ATOM 798 N N . TYR A 1 101 ? 5.242 -1.582 4.939 1.00 87.94 101 TYR A N 1
ATOM 799 C CA . TYR A 1 101 ? 5.244 -0.222 4.403 1.00 87.94 101 TYR A CA 1
ATOM 800 C C . TYR A 1 101 ? 6.570 0.505 4.609 1.00 87.94 101 TYR A C 1
ATOM 802 O O . TYR A 1 101 ? 7.110 1.055 3.655 1.00 87.94 101 TYR A O 1
ATOM 810 N N . LYS A 1 102 ? 7.142 0.471 5.817 1.00 88.25 102 LYS A N 1
ATOM 811 C CA . LYS A 1 102 ? 8.452 1.086 6.089 1.00 88.25 102 LYS A CA 1
ATOM 812 C C . LYS A 1 102 ? 9.556 0.480 5.231 1.00 88.25 102 LYS A C 1
ATOM 814 O O . LYS A 1 102 ? 10.416 1.211 4.745 1.00 88.25 102 LYS A O 1
ATOM 819 N N . ARG A 1 103 ? 9.522 -0.840 5.022 1.00 86.44 103 ARG A N 1
ATOM 820 C CA . ARG A 1 103 ? 10.470 -1.522 4.140 1.00 86.44 103 ARG A CA 1
ATOM 821 C C . ARG A 1 103 ? 10.345 -1.007 2.709 1.00 86.44 103 ARG A C 1
ATOM 823 O O . ARG A 1 103 ? 11.347 -0.548 2.161 1.00 86.44 103 ARG A O 1
ATOM 830 N N . LEU A 1 104 ? 9.132 -0.997 2.148 1.00 83.75 104 LEU A N 1
ATOM 831 C CA . 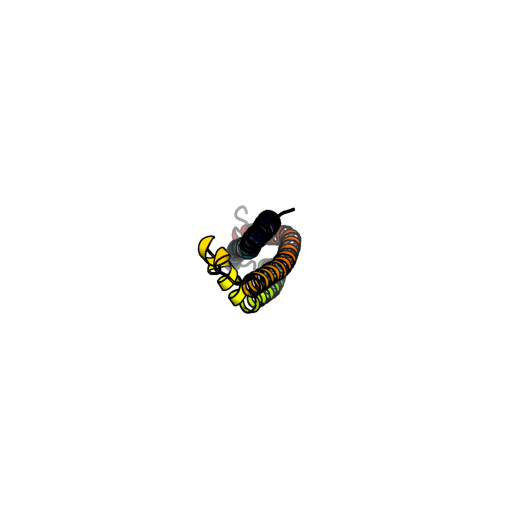LEU A 1 104 ? 8.905 -0.464 0.805 1.00 83.75 104 LEU A CA 1
ATOM 832 C C . LEU A 1 104 ? 9.292 1.017 0.705 1.00 83.75 104 LEU A C 1
ATOM 834 O O . LEU A 1 104 ? 9.884 1.410 -0.292 1.00 83.75 104 LEU A O 1
ATOM 838 N N . ASP A 1 105 ? 8.989 1.842 1.705 1.00 84.38 105 ASP A N 1
ATOM 839 C CA . ASP A 1 105 ? 9.378 3.254 1.697 1.00 84.38 105 ASP A CA 1
ATOM 840 C C . ASP A 1 105 ? 10.908 3.394 1.665 1.00 84.38 105 ASP A C 1
ATOM 842 O O . ASP A 1 105 ? 11.453 4.095 0.817 1.00 84.38 105 ASP A O 1
ATOM 846 N N . SER A 1 106 ? 11.631 2.646 2.504 1.00 86.56 106 SER A N 1
ATOM 847 C CA . SER A 1 106 ? 13.097 2.704 2.551 1.00 86.56 106 SER A CA 1
ATOM 848 C C . SER A 1 106 ? 13.777 2.201 1.269 1.00 86.56 106 SER A C 1
ATOM 850 O O . SER A 1 106 ? 14.664 2.872 0.739 1.00 86.56 106 SER A O 1
ATOM 852 N N . GLU A 1 107 ? 13.345 1.053 0.739 1.00 83.81 107 GLU A N 1
ATOM 853 C CA . GLU A 1 107 ? 13.928 0.429 -0.455 1.00 83.81 107 GLU A CA 1
ATOM 854 C C . GLU A 1 107 ? 13.432 1.109 -1.742 1.00 83.81 107 GLU A C 1
ATOM 856 O O . GLU A 1 107 ? 14.162 1.217 -2.727 1.00 83.81 107 GLU A O 1
ATOM 861 N N . GLY A 1 108 ? 12.192 1.598 -1.734 1.00 83.06 108 GLY A N 1
ATOM 862 C CA . GLY A 1 108 ? 11.483 2.137 -2.888 1.00 83.06 108 GLY A CA 1
ATOM 863 C C . GLY A 1 108 ? 11.656 3.638 -3.094 1.00 83.06 108 GLY A C 1
ATOM 864 O O . GLY A 1 108 ? 11.573 4.084 -4.234 1.00 83.06 108 GLY A O 1
ATOM 865 N N . LYS A 1 109 ? 11.946 4.441 -2.064 1.00 86.75 109 LYS A N 1
ATOM 866 C CA . LYS A 1 109 ? 12.044 5.912 -2.180 1.00 86.75 109 LYS A CA 1
ATOM 867 C C . LYS A 1 109 ? 13.018 6.419 -3.257 1.00 86.75 109 LYS A C 1
ATOM 869 O O . LYS A 1 109 ? 12.647 7.355 -3.980 1.00 86.75 109 LYS A O 1
ATOM 874 N N . PRO A 1 110 ? 14.217 5.831 -3.451 1.00 87.75 110 PRO A N 1
ATOM 875 C CA . PRO A 1 110 ? 15.080 6.203 -4.574 1.00 87.75 110 PRO A CA 1
ATOM 876 C C . PRO A 1 110 ? 14.406 5.957 -5.931 1.00 87.75 110 PRO A C 1
ATOM 878 O O . PRO A 1 110 ? 14.472 6.799 -6.826 1.00 87.75 110 PRO A O 1
ATOM 881 N N . TRP A 1 111 ? 13.697 4.835 -6.064 1.00 87.12 111 TRP A N 1
ATOM 882 C CA . TRP A 1 111 ? 13.016 4.422 -7.291 1.00 87.12 111 TRP A CA 1
ATOM 883 C C . TRP A 1 111 ? 11.725 5.190 -7.545 1.00 87.12 111 TR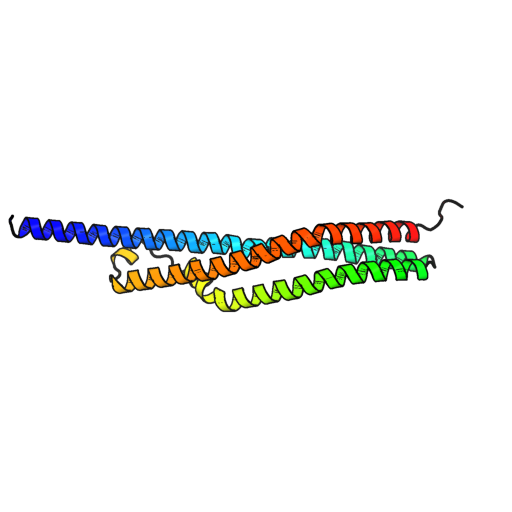P A C 1
ATOM 885 O O . TRP A 1 111 ? 11.419 5.485 -8.692 1.00 87.12 111 TRP A O 1
ATOM 895 N N . GLN A 1 112 ? 11.005 5.586 -6.497 1.00 86.75 112 GLN A N 1
ATOM 896 C CA . GLN A 1 112 ? 9.871 6.505 -6.584 1.00 86.75 112 GLN A CA 1
ATOM 897 C C . GLN A 1 112 ? 10.332 7.876 -7.066 1.00 86.75 112 GLN A C 1
ATOM 899 O O . GLN A 1 112 ? 9.747 8.449 -7.980 1.00 86.75 112 GLN A O 1
ATOM 904 N N . THR A 1 113 ? 11.424 8.386 -6.489 1.00 88.75 113 THR A N 1
ATOM 905 C CA . THR A 1 113 ? 12.017 9.658 -6.915 1.00 88.75 113 THR A CA 1
ATOM 906 C C . THR A 1 113 ? 12.444 9.585 -8.376 1.00 88.75 113 THR A C 1
ATOM 908 O O . THR A 1 113 ? 12.161 10.505 -9.140 1.00 88.75 113 THR A O 1
ATOM 911 N N . PHE A 1 114 ? 13.079 8.482 -8.778 1.00 89.94 114 PHE A N 1
ATOM 912 C CA . PHE A 1 114 ? 13.443 8.244 -10.168 1.00 89.94 114 PHE A CA 1
ATOM 913 C C . PHE A 1 114 ? 12.213 8.143 -11.082 1.00 89.94 114 PHE A C 1
ATOM 915 O O . PHE A 1 114 ? 12.188 8.818 -12.099 1.00 89.94 114 PHE A O 1
ATOM 922 N N . ALA A 1 115 ? 11.175 7.383 -10.731 1.00 86.06 115 ALA A N 1
ATOM 923 C CA . ALA A 1 115 ? 9.979 7.255 -11.564 1.00 86.06 115 ALA A CA 1
ATOM 924 C C . ALA A 1 115 ? 9.228 8.591 -11.714 1.00 86.06 115 ALA A C 1
ATOM 926 O O . ALA A 1 115 ? 8.779 8.917 -12.804 1.00 86.06 115 ALA A O 1
ATOM 927 N N . MET A 1 116 ? 9.141 9.398 -10.648 1.00 83.31 116 MET A N 1
ATOM 928 C CA . MET A 1 116 ? 8.423 10.681 -10.667 1.00 83.31 116 MET A CA 1
ATOM 929 C C . MET A 1 116 ? 9.206 11.832 -11.312 1.00 83.31 116 MET A C 1
ATOM 931 O O . MET A 1 116 ? 8.599 12.753 -11.849 1.00 83.31 116 MET A O 1
ATOM 935 N N . LYS A 1 117 ? 10.542 11.837 -11.211 1.00 83.00 117 LYS A N 1
ATOM 936 C CA . LYS A 1 117 ? 11.394 12.952 -11.680 1.00 83.00 117 LYS A CA 1
ATOM 937 C C . LYS A 1 117 ? 12.308 12.587 -12.846 1.00 83.00 117 LYS A C 1
ATOM 939 O O . LYS A 1 117 ? 12.992 13.453 -13.378 1.00 83.00 117 LYS A O 1
ATOM 944 N N . GLY A 1 118 ? 12.377 11.310 -13.202 1.00 75.06 118 GLY A N 1
ATOM 945 C CA . GLY A 1 118 ? 13.279 10.778 -14.219 1.00 75.06 118 GLY A CA 1
ATOM 946 C C . GLY A 1 118 ? 12.761 10.909 -15.644 1.00 75.06 118 GLY A C 1
ATOM 947 O O . GLY A 1 118 ? 13.487 10.509 -16.551 1.00 75.06 118 GLY A O 1
ATOM 948 N N . SER A 1 119 ? 11.560 11.467 -15.833 1.00 83.62 119 SER A N 1
ATOM 949 C CA . SER A 1 119 ? 10.955 11.646 -17.151 1.00 83.62 119 SER A CA 1
ATOM 950 C C . SER A 1 119 ? 11.868 12.440 -18.075 1.00 83.62 119 SER A C 1
ATOM 952 O O . SER A 1 119 ? 12.453 13.454 -17.681 1.00 83.62 119 SER A O 1
ATOM 954 N N . LYS A 1 120 ? 12.006 11.950 -19.305 1.00 88.12 120 LYS A N 1
ATOM 955 C CA . LYS A 1 120 ? 12.848 12.546 -20.339 1.00 88.12 120 LYS A CA 1
ATOM 956 C C . LYS A 1 120 ? 12.005 12.943 -21.535 1.00 88.12 120 LYS A C 1
ATOM 958 O O . LYS A 1 120 ? 11.197 12.157 -22.034 1.00 88.12 120 LYS A O 1
ATOM 963 N N . SER A 1 121 ? 12.238 14.160 -22.012 1.00 90.38 121 SER A N 1
ATOM 964 C CA . SER A 1 121 ? 11.672 14.640 -23.267 1.00 90.38 121 SER A CA 1
ATOM 965 C C . SER A 1 121 ? 12.191 13.823 -24.454 1.00 90.38 121 SER A C 1
ATOM 967 O O . SER A 1 121 ? 13.238 13.172 -24.391 1.00 90.38 121 SER A O 1
ATOM 969 N N . LEU A 1 122 ? 11.460 13.872 -25.569 1.00 89.88 122 LEU A N 1
ATOM 970 C CA . LEU A 1 122 ? 11.853 13.187 -26.800 1.00 89.88 122 LEU A CA 1
ATOM 971 C C . LEU A 1 122 ? 13.252 13.613 -27.274 1.00 89.88 122 LEU A C 1
ATOM 973 O O . LEU A 1 122 ? 14.041 12.763 -27.686 1.00 89.88 122 LEU A O 1
ATOM 977 N N . ASP A 1 123 ? 13.560 14.908 -27.192 1.00 92.00 123 ASP A N 1
ATOM 978 C CA . ASP A 1 123 ? 14.840 15.461 -27.638 1.00 92.00 123 ASP A CA 1
ATOM 979 C C . ASP A 1 123 ? 15.998 15.000 -26.748 1.00 92.00 123 ASP A C 1
ATOM 981 O O . ASP A 1 123 ? 17.047 14.604 -27.261 1.00 92.00 123 ASP A O 1
ATOM 985 N N . GLU A 1 124 ? 15.790 14.941 -25.428 1.00 93.25 124 GLU A N 1
ATOM 986 C CA . GLU A 1 124 ? 16.764 14.346 -24.508 1.00 93.25 124 GLU A CA 1
ATOM 987 C C . GLU A 1 124 ? 17.027 12.878 -24.860 1.00 93.25 124 GLU A C 1
ATOM 989 O O . GLU A 1 124 ? 18.180 12.468 -24.986 1.00 93.25 124 GLU A O 1
ATOM 994 N N . LEU A 1 125 ? 15.974 12.083 -25.075 1.00 93.12 125 LEU A N 1
ATOM 995 C CA . LEU A 1 125 ? 16.114 10.655 -25.365 1.00 93.12 125 LEU A CA 1
ATOM 996 C C . LEU A 1 125 ? 16.767 10.374 -26.726 1.00 93.12 125 LEU A C 1
ATOM 998 O O . LEU A 1 125 ? 17.550 9.424 -26.853 1.00 93.12 125 LEU A O 1
ATOM 1002 N N . LYS A 1 126 ? 16.479 11.192 -27.745 1.00 89.88 126 LYS A N 1
ATOM 1003 C CA . LYS A 1 126 ? 17.159 11.130 -29.048 1.00 89.88 126 LYS A CA 1
ATOM 1004 C C . LYS A 1 126 ? 18.632 11.515 -28.932 1.00 89.88 126 LYS A C 1
ATOM 1006 O O . LYS A 1 126 ? 19.472 10.873 -29.562 1.00 89.88 126 LYS A O 1
ATOM 1011 N N . GLY A 1 127 ? 18.940 12.514 -28.103 1.00 90.69 127 GLY A N 1
ATOM 1012 C CA . GLY A 1 127 ? 20.302 12.974 -27.831 1.00 90.69 127 GLY A CA 1
ATOM 1013 C C . GLY A 1 127 ? 21.157 11.982 -27.035 1.00 90.69 127 GLY A C 1
ATOM 1014 O O . GLY A 1 127 ? 22.384 12.036 -27.111 1.00 90.69 127 GLY A O 1
ATOM 1015 N N . MET A 1 128 ? 20.538 11.046 -26.309 1.00 94.00 128 MET A N 1
ATOM 1016 C CA . MET A 1 128 ? 21.256 10.026 -25.543 1.00 94.00 128 MET A CA 1
ATOM 1017 C C . MET A 1 128 ? 22.028 9.047 -26.437 1.00 94.00 128 MET A C 1
ATOM 1019 O O . MET A 1 128 ? 21.639 8.696 -27.556 1.00 94.00 128 MET A O 1
ATOM 1023 N N . LYS A 1 129 ? 23.128 8.516 -25.911 1.00 94.25 129 LYS A N 1
ATOM 1024 C CA . LYS A 1 129 ? 23.833 7.389 -26.525 1.00 94.25 129 LYS A CA 1
ATOM 1025 C C . LYS A 1 129 ? 23.018 6.100 -26.332 1.00 94.25 129 LYS A C 1
ATOM 1027 O O . LYS A 1 129 ? 22.331 5.951 -25.320 1.00 94.25 129 LYS A O 1
ATOM 1032 N N . PRO A 1 130 ? 23.146 5.102 -27.229 1.00 90.31 130 PRO A N 1
ATOM 1033 C CA . PRO A 1 130 ? 22.450 3.819 -27.079 1.00 90.31 130 PRO A CA 1
ATOM 1034 C C . PRO A 1 130 ? 22.680 3.137 -25.720 1.00 90.31 130 PRO A C 1
ATOM 1036 O O . PRO A 1 130 ? 21.760 2.559 -25.149 1.00 90.31 130 PRO A O 1
ATOM 1039 N N . GLY A 1 131 ? 23.894 3.231 -25.163 1.00 92.62 131 GLY A N 1
ATOM 1040 C CA . GLY A 1 131 ? 24.204 2.682 -23.837 1.00 92.62 131 GLY A CA 1
ATOM 1041 C C . GLY A 1 131 ? 23.440 3.365 -22.698 1.00 92.62 131 GLY A C 1
ATOM 1042 O O . GLY A 1 131 ? 22.999 2.694 -21.768 1.00 92.62 131 GLY A O 1
ATOM 1043 N N . GLU A 1 132 ? 23.217 4.674 -22.799 1.00 94.31 132 GLU A N 1
ATOM 1044 C CA . GLU A 1 132 ? 22.490 5.452 -21.792 1.00 94.31 132 GLU A CA 1
ATOM 1045 C C . GLU A 1 132 ? 20.992 5.133 -21.838 1.00 94.31 132 GLU A C 1
ATOM 1047 O O . GLU A 1 132 ? 20.386 4.912 -20.791 1.00 94.31 132 GLU A O 1
ATOM 1052 N N . ARG A 1 133 ? 20.405 5.011 -23.040 1.00 93.62 133 ARG A N 1
ATOM 1053 C CA . ARG A 1 133 ? 19.013 4.551 -23.205 1.00 93.62 133 ARG A CA 1
ATOM 1054 C C . ARG A 1 133 ? 18.806 3.147 -22.642 1.00 93.62 133 ARG A C 1
ATOM 1056 O O . ARG A 1 133 ? 17.852 2.919 -21.906 1.00 93.62 133 ARG A O 1
ATOM 1063 N N . LYS A 1 134 ? 19.731 2.218 -22.905 1.00 92.69 134 LYS A N 1
ATOM 1064 C CA . LYS A 1 134 ? 19.691 0.865 -22.320 1.00 92.69 134 LYS A CA 1
ATOM 1065 C C . LYS A 1 134 ? 19.781 0.885 -20.795 1.00 92.69 134 LYS A C 1
ATOM 1067 O O . LYS A 1 134 ? 19.076 0.132 -20.126 1.00 92.69 134 LYS A O 1
ATOM 1072 N N . GLN A 1 135 ? 20.626 1.744 -20.229 1.00 94.25 135 GLN A N 1
ATOM 1073 C CA . GLN A 1 135 ? 20.715 1.896 -18.780 1.00 94.25 135 GLN A CA 1
ATOM 1074 C C . GLN A 1 135 ? 19.426 2.487 -18.195 1.00 94.25 135 GLN A C 1
ATOM 1076 O O . GLN A 1 135 ? 18.988 2.048 -17.132 1.00 94.25 135 GLN A O 1
ATOM 1081 N N . LEU A 1 136 ? 18.804 3.445 -18.887 1.00 93.50 136 LEU A N 1
ATOM 1082 C CA . LEU A 1 136 ? 17.527 4.030 -18.487 1.00 93.50 136 LEU A CA 1
ATOM 1083 C C . LEU A 1 136 ? 16.400 2.986 -18.510 1.00 93.50 136 LEU A C 1
ATOM 1085 O O . LEU A 1 136 ? 15.690 2.845 -17.518 1.00 93.50 136 LEU A O 1
ATOM 1089 N N . LEU A 1 137 ? 16.317 2.180 -19.574 1.00 92.94 137 LEU A N 1
ATOM 1090 C CA . LEU A 1 137 ? 15.414 1.026 -19.657 1.00 92.94 137 LEU A CA 1
ATOM 1091 C C . LEU A 1 137 ? 15.603 0.065 -18.483 1.00 92.94 137 LEU A C 1
ATOM 1093 O O . LEU A 1 137 ? 14.631 -0.336 -17.850 1.00 92.94 137 LEU A O 1
ATOM 1097 N N . LYS A 1 138 ? 16.855 -0.271 -18.148 1.00 94.44 138 LYS A N 1
ATOM 1098 C CA . LYS A 1 138 ? 17.156 -1.152 -17.013 1.00 94.44 138 LYS A CA 1
ATOM 1099 C C . LYS A 1 138 ? 16.664 -0.563 -15.688 1.00 94.44 138 LYS A C 1
ATOM 1101 O O . LYS A 1 138 ? 16.129 -1.302 -14.871 1.00 94.44 138 LYS A O 1
ATOM 1106 N N . LYS A 1 139 ? 16.809 0.751 -15.482 1.00 94.06 139 LYS A N 1
ATOM 1107 C CA . LYS A 1 139 ? 16.295 1.429 -14.282 1.00 94.06 139 LYS A CA 1
ATOM 1108 C C . LYS A 1 139 ? 14.770 1.358 -14.201 1.00 94.06 139 LYS A C 1
ATOM 1110 O O . LYS A 1 139 ? 14.258 0.997 -13.147 1.00 94.06 139 LYS A O 1
ATOM 1115 N N . TYR A 1 140 ? 14.055 1.630 -15.295 1.00 94.06 140 TYR A N 1
ATOM 1116 C CA . TYR A 1 140 ? 12.595 1.493 -15.307 1.00 94.06 140 TYR A CA 1
ATOM 1117 C C . TYR A 1 140 ? 12.140 0.042 -15.109 1.00 94.06 140 TYR A C 1
ATOM 1119 O O . TYR A 1 140 ? 11.198 -0.193 -14.360 1.00 94.06 140 TYR A O 1
ATOM 1127 N N . ALA A 1 141 ? 12.845 -0.943 -15.672 1.00 93.12 141 ALA A N 1
ATOM 1128 C CA . ALA A 1 141 ? 12.576 -2.356 -15.397 1.00 93.12 141 ALA A CA 1
ATOM 1129 C C . ALA A 1 141 ? 12.745 -2.704 -13.908 1.00 93.12 141 ALA A C 1
ATOM 1131 O O . ALA A 1 141 ? 11.925 -3.425 -13.341 1.00 93.12 141 ALA A O 1
ATOM 1132 N N . THR A 1 142 ? 13.768 -2.152 -13.249 1.00 92.94 142 THR A N 1
ATOM 1133 C CA . THR A 1 142 ? 13.934 -2.288 -11.797 1.00 92.94 142 THR A CA 1
ATOM 1134 C C . THR A 1 142 ? 12.792 -1.623 -11.025 1.00 92.94 142 THR A C 1
ATOM 1136 O O . THR A 1 142 ? 12.280 -2.236 -10.092 1.00 92.94 142 THR A O 1
ATOM 1139 N N . CYS A 1 143 ? 12.332 -0.431 -11.429 1.00 92.88 143 CYS A N 1
ATOM 1140 C CA . CYS A 1 143 ? 11.146 0.200 -10.836 1.00 92.88 143 CYS A CA 1
ATOM 1141 C C . CYS A 1 143 ? 9.908 -0.692 -10.942 1.00 92.88 143 CYS A C 1
ATOM 1143 O O . CYS A 1 143 ? 9.273 -0.955 -9.927 1.00 92.88 143 CYS A O 1
ATOM 1145 N N . VAL A 1 144 ? 9.587 -1.177 -12.146 1.00 93.88 144 VAL A N 1
ATOM 1146 C CA . VAL A 1 144 ? 8.428 -2.052 -12.385 1.00 93.88 144 VAL A CA 1
ATOM 1147 C C . VAL A 1 144 ? 8.501 -3.296 -11.501 1.00 93.88 144 VAL A C 1
ATOM 1149 O O . VAL A 1 144 ? 7.535 -3.618 -10.817 1.00 93.88 144 VAL A O 1
ATOM 1152 N N . SER A 1 145 ? 9.659 -3.959 -11.443 1.00 93.19 145 SER A N 1
ATOM 1153 C CA . SER A 1 145 ? 9.847 -5.153 -10.611 1.00 93.19 145 SER A CA 1
ATOM 1154 C C . SER A 1 145 ? 9.653 -4.871 -9.115 1.00 93.19 145 SER A C 1
ATOM 1156 O O . SER A 1 145 ? 8.917 -5.601 -8.451 1.00 93.19 145 SER A O 1
ATOM 1158 N N . LEU A 1 146 ? 10.256 -3.801 -8.587 1.00 91.00 146 LEU A N 1
ATOM 1159 C CA . LEU A 1 146 ? 10.120 -3.433 -7.174 1.00 91.00 146 LEU A CA 1
ATOM 1160 C C . LEU A 1 146 ? 8.687 -3.028 -6.821 1.00 91.00 146 LEU A C 1
ATOM 1162 O O . LEU A 1 146 ? 8.163 -3.443 -5.788 1.00 91.00 146 LEU A O 1
ATOM 1166 N N . PHE A 1 147 ? 8.036 -2.235 -7.673 1.00 92.81 147 PHE A N 1
ATOM 1167 C CA . PHE A 1 147 ? 6.665 -1.802 -7.429 1.00 92.81 147 PHE A CA 1
ATOM 1168 C C . PHE A 1 147 ? 5.672 -2.958 -7.563 1.00 92.81 147 PHE A C 1
ATOM 1170 O O . PHE A 1 147 ? 4.734 -3.011 -6.775 1.00 92.81 147 PHE A O 1
ATOM 1177 N N . ASN A 1 148 ? 5.894 -3.917 -8.467 1.00 93.19 148 ASN A N 1
ATOM 1178 C CA . ASN A 1 148 ? 5.075 -5.131 -8.536 1.00 93.19 148 ASN A CA 1
ATOM 1179 C C . ASN A 1 148 ? 5.203 -5.977 -7.267 1.00 93.19 148 ASN A C 1
ATOM 1181 O O . ASN A 1 148 ? 4.188 -6.365 -6.701 1.00 93.19 148 ASN A O 1
ATOM 1185 N N . SER A 1 149 ? 6.419 -6.173 -6.749 1.00 90.81 149 SER A N 1
ATOM 1186 C CA . SER A 1 149 ? 6.605 -6.877 -5.473 1.00 90.81 149 SER A CA 1
ATOM 1187 C C . SER A 1 149 ? 5.897 -6.163 -4.311 1.00 90.81 149 SER A C 1
ATOM 1189 O O . SER A 1 149 ? 5.248 -6.800 -3.476 1.00 90.81 149 SER A O 1
ATOM 1191 N N . GLY A 1 150 ? 5.954 -4.827 -4.283 1.00 90.25 150 GLY A N 1
ATOM 1192 C CA . GLY A 1 150 ? 5.172 -4.025 -3.343 1.00 90.25 150 GLY A CA 1
ATOM 1193 C C . GLY A 1 150 ? 3.665 -4.229 -3.520 1.00 90.25 150 GLY A C 1
ATOM 1194 O O . GLY A 1 150 ? 2.955 -4.426 -2.537 1.00 90.25 150 GLY A O 1
ATOM 1195 N N . LYS A 1 151 ? 3.179 -4.231 -4.764 1.00 91.56 151 LYS A N 1
ATOM 1196 C CA . LYS A 1 151 ? 1.764 -4.419 -5.099 1.00 91.56 151 LYS A CA 1
ATOM 1197 C C . LYS A 1 151 ? 1.253 -5.764 -4.596 1.00 91.56 151 LYS A C 1
ATOM 1199 O O . LYS A 1 151 ? 0.287 -5.772 -3.845 1.00 91.56 151 LYS A O 1
ATOM 1204 N N . GLU A 1 152 ? 1.937 -6.856 -4.922 1.00 92.00 152 GLU A N 1
ATOM 1205 C CA . GLU A 1 152 ? 1.585 -8.211 -4.473 1.00 92.00 152 GLU A CA 1
ATOM 1206 C C . GLU A 1 152 ? 1.553 -8.308 -2.942 1.00 92.00 152 GLU A C 1
ATOM 1208 O O . GLU A 1 152 ? 0.615 -8.852 -2.359 1.00 92.00 152 GLU A O 1
ATOM 1213 N N . THR A 1 153 ? 2.543 -7.707 -2.273 1.00 91.12 153 THR A N 1
ATOM 1214 C CA . THR A 1 153 ? 2.595 -7.655 -0.805 1.00 91.12 153 THR A CA 1
ATOM 1215 C C . THR A 1 153 ? 1.350 -6.974 -0.230 1.00 91.12 153 THR A C 1
ATOM 1217 O O . THR A 1 153 ? 0.719 -7.491 0.693 1.00 91.12 153 THR A O 1
ATOM 1220 N N . PHE A 1 154 ? 0.968 -5.816 -0.773 1.00 90.81 154 PHE A N 1
ATOM 1221 C CA . PHE A 1 154 ? -0.181 -5.054 -0.283 1.00 90.81 154 PHE A CA 1
ATOM 1222 C C . PHE A 1 154 ? -1.534 -5.623 -0.706 1.00 90.81 154 PHE A C 1
ATOM 1224 O O . PHE A 1 154 ? -2.508 -5.461 0.029 1.00 90.81 154 PHE A O 1
ATOM 1231 N N . GLU A 1 155 ? -1.611 -6.316 -1.837 1.00 91.31 155 GLU A N 1
ATOM 1232 C CA . GLU A 1 155 ? -2.781 -7.113 -2.211 1.00 91.31 155 GLU A CA 1
ATOM 1233 C C . GLU A 1 155 ? -3.000 -8.246 -1.205 1.00 91.31 155 GLU A C 1
ATOM 1235 O O . GLU A 1 155 ? -4.118 -8.406 -0.720 1.00 91.31 155 GLU A O 1
ATOM 1240 N N . GLY A 1 156 ? -1.934 -8.939 -0.787 1.00 92.12 156 GLY A N 1
ATOM 1241 C CA . GLY A 1 156 ? -2.003 -9.943 0.279 1.00 92.12 156 GLY A CA 1
ATOM 1242 C C . GLY A 1 156 ? -2.553 -9.375 1.590 1.00 92.12 156 GLY A C 1
ATOM 1243 O O . GLY A 1 156 ? -3.495 -9.927 2.158 1.00 92.12 156 GLY A O 1
ATOM 1244 N N . PHE A 1 157 ? -2.041 -8.218 2.026 1.00 93.19 157 PHE A N 1
ATOM 1245 C CA . PHE A 1 157 ? -2.597 -7.519 3.189 1.00 93.19 157 PHE A CA 1
ATOM 1246 C C . PHE A 1 157 ? -4.060 -7.105 2.987 1.00 93.19 157 PHE A C 1
ATOM 1248 O O . PHE A 1 157 ? -4.833 -7.128 3.936 1.00 93.19 157 PHE A O 1
ATOM 1255 N N . THR A 1 158 ? -4.460 -6.718 1.774 1.00 91.88 158 THR A N 1
ATOM 1256 C CA . THR A 1 158 ? -5.848 -6.315 1.485 1.00 91.88 158 THR A CA 1
ATOM 1257 C C . THR A 1 158 ? -6.800 -7.486 1.639 1.00 91.88 158 THR A C 1
ATOM 1259 O O . THR A 1 158 ? -7.847 -7.341 2.265 1.00 91.88 158 THR A O 1
ATOM 1262 N N . THR A 1 159 ? -6.421 -8.651 1.122 1.00 93.00 159 THR A N 1
ATOM 1263 C CA . THR A 1 159 ? -7.194 -9.883 1.283 1.00 93.00 159 THR A CA 1
ATOM 1264 C C . THR A 1 159 ? -7.308 -10.273 2.755 1.00 93.00 159 THR A C 1
ATOM 1266 O O . THR A 1 159 ? -8.423 -10.403 3.252 1.00 93.00 159 THR A O 1
ATOM 1269 N N . GLU A 1 160 ? -6.180 -10.353 3.472 1.00 93.12 160 GLU A N 1
ATOM 1270 C CA . GLU A 1 160 ? -6.160 -10.695 4.903 1.00 93.12 160 GLU A CA 1
ATOM 1271 C C . GLU A 1 160 ? -7.020 -9.720 5.727 1.00 93.12 160 GLU A C 1
ATOM 1273 O O . GLU A 1 160 ? -7.826 -10.133 6.562 1.00 93.12 160 GLU A O 1
ATOM 1278 N N . TRP A 1 161 ? -6.909 -8.416 5.460 1.00 93.06 161 TRP A N 1
ATOM 1279 C CA . TRP A 1 161 ? -7.714 -7.412 6.147 1.00 93.06 161 TRP A CA 1
ATOM 1280 C C . TRP A 1 161 ? -9.206 -7.563 5.862 1.00 93.06 161 TRP A C 1
ATOM 1282 O O . TRP A 1 161 ? -9.997 -7.503 6.796 1.00 93.06 161 TRP A O 1
ATOM 1292 N N . ASN A 1 162 ? -9.607 -7.781 4.609 1.00 91.31 162 ASN A N 1
ATOM 1293 C CA . ASN A 1 162 ? -11.018 -7.937 4.256 1.00 91.31 162 ASN A CA 1
ATOM 1294 C C . ASN A 1 162 ? -11.653 -9.159 4.936 1.00 91.31 162 ASN A C 1
ATOM 1296 O O . ASN A 1 162 ? -12.798 -9.080 5.384 1.00 91.31 162 ASN A O 1
ATOM 1300 N N . GLU A 1 163 ? -10.907 -10.259 5.054 1.00 91.56 163 GLU A N 1
ATOM 1301 C CA . GLU A 1 163 ? -11.340 -11.465 5.768 1.00 91.56 163 GLU A CA 1
ATOM 1302 C C . GLU A 1 163 ? -11.513 -11.203 7.272 1.00 91.56 163 GLU A C 1
ATOM 1304 O O . GLU A 1 163 ? -12.497 -11.629 7.878 1.00 91.56 163 GLU A O 1
ATOM 1309 N N . MET A 1 164 ? -10.590 -10.452 7.879 1.00 91.50 164 MET A N 1
ATOM 1310 C CA . MET A 1 164 ? -10.631 -10.131 9.309 1.00 91.50 164 MET A CA 1
ATOM 1311 C C . MET A 1 164 ? -11.665 -9.052 9.655 1.00 91.50 164 MET A C 1
ATOM 1313 O O . MET A 1 164 ? -12.352 -9.148 10.676 1.00 91.50 164 MET A O 1
ATOM 1317 N N . LYS A 1 165 ? -11.776 -8.010 8.825 1.00 89.88 165 LYS A N 1
ATOM 1318 C CA . LYS A 1 165 ? -12.532 -6.782 9.103 1.00 89.88 165 LYS A CA 1
ATOM 1319 C C . LYS A 1 165 ? -13.994 -7.072 9.397 1.00 89.88 165 LYS A C 1
ATOM 1321 O O . LYS A 1 165 ? -14.522 -6.516 10.352 1.00 89.88 165 LYS A O 1
ATOM 1326 N N . ALA A 1 166 ? -14.637 -7.955 8.634 1.00 88.31 166 ALA A N 1
ATOM 1327 C CA . ALA A 1 166 ? -16.046 -8.281 8.845 1.00 88.31 166 ALA A CA 1
ATOM 1328 C C . ALA A 1 166 ? -16.300 -8.855 10.252 1.00 88.31 166 ALA A C 1
ATOM 1330 O O . ALA A 1 166 ? -17.218 -8.416 10.946 1.00 88.31 166 ALA A O 1
ATOM 1331 N N . GLY A 1 167 ? -15.447 -9.781 10.707 1.00 89.56 167 GLY A N 1
ATOM 1332 C CA . GLY A 1 167 ? -15.542 -10.366 12.048 1.00 89.56 167 GLY A CA 1
ATOM 1333 C C . GLY A 1 167 ? -15.194 -9.375 13.161 1.00 89.56 167 GLY A C 1
ATOM 1334 O O . GLY A 1 167 ? -15.835 -9.373 14.215 1.00 89.56 167 GLY A O 1
ATOM 1335 N N . ILE A 1 168 ? -14.222 -8.494 12.910 1.00 91.38 168 ILE A N 1
ATOM 1336 C CA . ILE A 1 168 ? -13.855 -7.395 13.811 1.00 91.38 168 ILE A CA 1
ATOM 1337 C C . ILE A 1 168 ? -15.027 -6.418 13.964 1.00 91.38 168 ILE A C 1
ATOM 1339 O O . ILE A 1 168 ? -15.455 -6.145 15.083 1.00 91.38 168 ILE A O 1
ATOM 1343 N N . ASP A 1 169 ? -15.582 -5.929 12.855 1.00 90.31 169 ASP A N 1
ATOM 1344 C CA . ASP A 1 169 ? -16.694 -4.980 12.846 1.00 90.31 169 ASP A CA 1
ATOM 1345 C C . ASP A 1 169 ? -17.930 -5.568 13.531 1.00 90.31 169 ASP A C 1
ATOM 1347 O O . ASP A 1 169 ? -18.554 -4.897 14.354 1.00 90.31 169 ASP A O 1
ATOM 1351 N N . GLN A 1 170 ? -18.263 -6.832 13.250 1.00 91.56 170 GLN A N 1
ATOM 1352 C CA . GLN A 1 170 ? -19.376 -7.512 13.908 1.00 91.56 170 GLN A CA 1
ATOM 1353 C C . GLN A 1 170 ? -19.159 -7.624 15.422 1.00 91.56 170 GLN A C 1
ATOM 1355 O O . GLN A 1 170 ? -20.075 -7.323 16.189 1.00 91.56 170 GLN A O 1
ATOM 1360 N N . SER A 1 171 ? -17.956 -8.008 15.856 1.00 92.81 171 SER A N 1
ATOM 1361 C CA . SER A 1 171 ? -17.621 -8.133 17.279 1.00 92.81 171 SER A CA 1
ATOM 1362 C C . SER A 1 171 ? -17.676 -6.789 18.005 1.00 92.81 171 SER A C 1
ATOM 1364 O O . SER A 1 171 ? -18.278 -6.697 19.074 1.00 92.81 171 SER A O 1
ATOM 1366 N N . VAL A 1 172 ? -17.116 -5.729 17.411 1.00 93.06 172 VAL A N 1
ATOM 1367 C CA . VAL A 1 172 ? -17.152 -4.376 17.993 1.00 93.06 172 VAL A CA 1
ATOM 1368 C C . VAL A 1 172 ? -18.584 -3.863 18.086 1.00 93.06 172 VAL A C 1
ATOM 1370 O O . VAL A 1 172 ? -18.977 -3.348 19.129 1.00 93.06 172 VAL A O 1
ATOM 1373 N N . MET A 1 173 ? -19.394 -4.040 17.038 1.00 93.56 173 MET A N 1
ATOM 1374 C CA . MET A 1 173 ? -20.807 -3.651 17.070 1.00 93.56 173 MET A CA 1
ATOM 1375 C C . MET A 1 173 ? -21.614 -4.461 18.092 1.00 93.56 173 MET A C 1
ATOM 1377 O O . MET A 1 173 ? -22.535 -3.915 18.695 1.00 93.56 173 MET A O 1
ATOM 1381 N N . GLY A 1 174 ? -21.284 -5.741 18.295 1.00 93.88 174 GLY A N 1
ATOM 1382 C CA . GLY A 1 174 ? -21.856 -6.574 19.356 1.00 93.88 174 GLY A CA 1
ATOM 1383 C C . GLY A 1 174 ? -21.543 -6.012 20.741 1.00 93.88 174 GLY A C 1
ATOM 1384 O O . GLY A 1 174 ? -22.466 -5.670 21.476 1.00 93.88 174 GLY A O 1
ATOM 1385 N N . CYS A 1 175 ? -20.258 -5.785 21.033 1.00 93.44 175 CYS A N 1
ATOM 1386 C CA . CYS A 1 175 ? -19.808 -5.184 22.292 1.00 93.44 175 CYS A CA 1
ATOM 1387 C C . CYS A 1 175 ? -20.473 -3.822 22.536 1.00 93.44 175 CYS A C 1
ATOM 1389 O O . CYS A 1 175 ? -20.957 -3.549 23.626 1.00 93.44 175 CYS A O 1
ATOM 1391 N N . MET A 1 176 ? -20.559 -2.980 21.503 1.00 93.62 176 MET A N 1
ATOM 1392 C CA . MET A 1 176 ? -21.195 -1.666 21.586 1.00 93.62 176 MET A CA 1
AT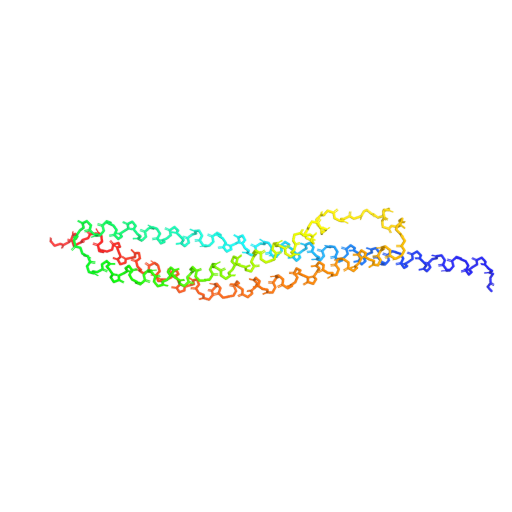OM 1393 C C . MET A 1 176 ? -22.681 -1.757 21.955 1.00 93.62 176 MET A C 1
ATOM 1395 O O . MET A 1 176 ? -23.156 -0.985 22.784 1.00 93.62 176 MET A O 1
ATOM 1399 N N . LYS A 1 177 ? -23.424 -2.695 21.352 1.00 92.75 177 LYS A N 1
ATOM 1400 C CA . LYS A 1 177 ? -24.841 -2.918 21.675 1.00 92.75 177 LYS A CA 1
ATOM 1401 C C . LYS A 1 177 ? -25.014 -3.405 23.107 1.00 92.75 177 LYS A C 1
ATOM 1403 O O . LYS A 1 177 ? -25.875 -2.884 23.806 1.00 92.75 177 LYS A O 1
ATOM 1408 N N . GLU A 1 178 ? -24.201 -4.369 23.529 1.00 92.06 178 GLU A N 1
ATOM 1409 C CA . GLU A 1 178 ? -24.240 -4.908 24.890 1.00 92.06 178 GLU A CA 1
ATOM 1410 C C . GLU A 1 178 ? -23.934 -3.810 25.918 1.00 92.06 178 GLU A C 1
ATOM 1412 O O . GLU A 1 178 ? -24.752 -3.562 26.799 1.00 92.06 178 GLU A O 1
ATOM 1417 N N . LEU A 1 179 ? -22.852 -3.045 25.734 1.00 90.62 179 LEU A N 1
ATOM 1418 C CA . LEU A 1 179 ? -22.514 -1.920 26.615 1.00 90.62 179 LEU A CA 1
ATOM 1419 C C . LEU A 1 179 ? -23.604 -0.843 26.639 1.00 90.62 179 LEU A C 1
ATOM 1421 O O . LEU A 1 179 ? -23.871 -0.273 27.692 1.00 90.62 179 LEU A O 1
ATOM 1425 N N . ALA A 1 180 ? -24.266 -0.568 25.511 1.00 89.44 180 ALA A N 1
ATOM 1426 C CA . ALA A 1 180 ? -25.369 0.390 25.465 1.00 89.44 180 ALA A CA 1
ATOM 1427 C C . ALA A 1 180 ? -26.614 -0.090 26.232 1.00 89.44 180 ALA A C 1
ATOM 1429 O O . ALA A 1 180 ? -27.334 0.738 26.787 1.00 89.44 180 ALA A O 1
ATOM 1430 N N . VAL A 1 181 ? -26.882 -1.401 26.260 1.00 89.25 181 VAL A N 1
ATOM 1431 C CA . VAL A 1 181 ? -27.959 -1.988 27.075 1.00 89.25 181 VAL A CA 1
ATOM 1432 C C . VAL A 1 181 ? -27.598 -1.907 28.556 1.00 89.25 181 VAL A C 1
ATOM 1434 O O . VAL A 1 181 ? -28.402 -1.416 29.343 1.00 89.25 181 VAL A O 1
ATOM 1437 N N . ILE A 1 182 ? -26.374 -2.295 28.921 1.00 85.50 182 ILE A N 1
ATOM 1438 C CA . ILE A 1 182 ? -25.874 -2.230 30.302 1.00 85.50 182 ILE A CA 1
ATOM 1439 C C . ILE A 1 182 ? -25.936 -0.785 30.823 1.00 85.50 182 ILE A C 1
ATOM 1441 O O . ILE A 1 182 ? -26.487 -0.542 31.895 1.00 85.50 182 ILE A O 1
ATOM 1445 N N . ALA A 1 183 ? -25.449 0.184 30.039 1.00 82.81 183 ALA A N 1
ATOM 1446 C CA . ALA A 1 183 ? -25.410 1.600 30.410 1.00 82.81 183 ALA A CA 1
ATOM 1447 C C . ALA A 1 183 ? -26.793 2.252 30.566 1.00 82.81 183 ALA A C 1
ATOM 1449 O O . ALA A 1 183 ? -26.918 3.242 31.282 1.00 82.81 183 ALA A O 1
ATOM 1450 N N . LYS A 1 184 ? -27.835 1.737 29.901 1.00 82.75 184 LYS A N 1
ATOM 1451 C CA . LYS A 1 184 ? -29.202 2.252 30.074 1.00 82.75 184 LYS A CA 1
ATOM 1452 C C . LYS A 1 184 ? -29.826 1.849 31.412 1.00 82.75 184 LYS A C 1
ATOM 1454 O O . LYS A 1 184 ? -30.768 2.517 31.832 1.00 82.75 184 LYS A O 1
ATOM 1459 N N . GLY A 1 185 ? -29.303 0.809 32.070 1.00 66.81 185 GLY A N 1
ATOM 1460 C CA . GLY A 1 185 ? -29.929 0.204 33.245 1.00 66.81 185 GLY A CA 1
ATOM 1461 C C . GLY A 1 185 ? -31.321 -0.362 32.936 1.00 66.81 185 GLY A C 1
ATOM 1462 O O . GLY A 1 185 ? -31.861 -0.172 31.844 1.00 66.81 185 GLY A O 1
ATOM 1463 N N . ASP A 1 186 ? -31.923 -1.054 33.901 1.00 55.56 186 ASP A N 1
ATOM 1464 C CA . ASP A 1 186 ? -33.327 -1.463 33.817 1.00 55.56 186 ASP A CA 1
ATOM 1465 C C . ASP A 1 186 ? -34.212 -0.217 33.985 1.00 55.56 186 ASP A C 1
ATOM 1467 O O . ASP A 1 186 ? -34.767 0.048 35.044 1.00 55.56 186 ASP A O 1
ATOM 1471 N N . ALA A 1 187 ? -34.326 0.606 32.944 1.00 48.62 187 ALA A N 1
ATOM 1472 C CA . ALA A 1 187 ? -35.199 1.780 32.941 1.00 48.62 187 ALA A CA 1
ATOM 1473 C C . ALA A 1 187 ? -36.704 1.419 32.857 1.00 48.62 187 ALA A C 1
ATOM 1475 O O . ALA A 1 187 ? -37.528 2.298 32.612 1.00 48.62 187 ALA A O 1
ATOM 1476 N N . GLU A 1 188 ? -37.071 0.145 33.052 1.00 43.31 188 GLU A N 1
ATOM 1477 C CA . GLU A 1 188 ? -38.446 -0.374 32.966 1.00 43.31 188 GLU A CA 1
ATOM 1478 C C . GLU A 1 188 ? -38.885 -1.244 34.169 1.00 43.31 188 GLU A C 1
ATOM 1480 O O . GLU A 1 188 ? -39.816 -2.038 34.032 1.00 43.31 188 GLU A O 1
ATOM 1485 N N . SER A 1 189 ? -38.287 -1.094 35.359 1.00 36.78 189 SER A N 1
ATOM 1486 C CA . SER A 1 189 ? -38.815 -1.713 36.596 1.00 36.78 189 SER A CA 1
ATOM 1487 C C . SER A 1 189 ? -39.274 -0.690 37.627 1.00 36.78 189 SER A C 1
ATOM 1489 O O . SER A 1 189 ? -38.402 0.090 38.076 1.00 36.78 189 SER A O 1
#

Secondary structure (DSSP, 8-state):
--HHHHHHHHHHHHHHHHHHHHHHHHHHHHHHHHHHHHHHHHHHHHHHHHHHHHHHHHHHHHHHHHHHTTT-HHHHHHHHHHHHHHHHHHHHHHHHHHHHHHHHHHHHHHHHHHHHH----HHHHHHS-HHHHHHHHHHHHHHHHHHHHHHHHHHHHHHHHHHHHHHHHHHHHHHHHHHHHHHH--TT-

Sequence (189 aa):
MSCRDDAVARWNSRERQVIDEIKLIWAMEIEALSILVGVLRTPKTMLNEFLELKQKVAFCDCLAKSASDAGKEEEIQEVSARLQDVVLKKDVFIIRFTTAYKRLDSEGKPWQTFAMKGSKSLDELKGMKPGERKQLLKKYATCVSLFNSGKETFEGFTTEWNEMKAGIDQSVMGCMKELAVIAKGDAES

Radius of gyration: 28.63 Å; chains: 1; bounding box: 66×27×94 Å

pLDDT: mean 87.72, std 8.18, range [36.78, 94.81]

Organism: Orchesella cincta (NCBI:txid48709)